Protein AF-A0A7C6X841-F1 (afdb_monomer_lite)

Secondary structure (DSSP, 8-state):
-HHHHHHHH-TTT--SGGGTS--HHHHHHHHHHHHHHHHHHHH-HHHHHHH--S-TTHHHHHHHHHHHHHHHHHHHHHHS-TTTHHHHHHHHHHHHHHHHHHHHHHHGGG----SS-HHHHHHHHHHHHHHHHHHHHGGG-SHHHHHHHHHHHHHHHHHHHHHHHHHHHHHHHHHHHHHHHHHHHHHHHHHHHHHHHHHHTT-S--------------------------------------

Sequence (242 aa):
MDFLEGFLVGPVWSDTEYRSRRHLGAHIVLAAFMAAVFVLLLFKPELQGRILLLRWPRPLVLLLVLLFISPLISIFYRRLPYYVRPLLLPLYAVKYILLFFVLVHYFLPLLTFETESILTLLYARMDDHIGMALETIAGSGGILATVAGVLAGGLWVIGEGLAFAAILILVPLLAIALCKSLQYGIDWAARLLLDRAVESMGLYPLEEAPAKKKKQGERPGTRFKAGIRKLTGRTGTKENGE

pLDDT: mean 82.2, std 15.33, range [46.97, 98.19]

Foldseek 3Di:
DLQLCCVLLHDLLRPDCNVVDDPLVVLLVLLVVLLVVLVVCLVCVVCCVVLLVDDPPVLVVVLVVLLLCSLVVSVVLVVDDPVCNVVCSVVSVSSLSSLSSNVSVVVVVVPDDDPDDVVVVLVVQLVVQLVVLLVVQCVVPDPVSSVRSNVRSVVVSVVVVVVVVVCSSVVSSVSSVVSNVSSVVSNVVVVVVVVVVCVVVVVDDPPPPPPPPPPPDPDPDDDDDDDDDDDDDDDDDDDDDD

Radius of gyration: 30.26 Å; chains: 1; bounding box: 83×60×73 Å

Structure (mmCIF, N/CA/C/O backbone):
data_AF-A0A7C6X841-F1
#
_entry.id   AF-A0A7C6X841-F1
#
loop_
_atom_site.group_PDB
_atom_site.id
_atom_site.type_symbol
_atom_site.label_atom_id
_atom_site.label_alt_id
_atom_site.label_comp_id
_atom_site.label_asym_id
_atom_site.label_entity_id
_atom_site.label_seq_id
_atom_site.pdbx_PDB_ins_code
_atom_site.Cartn_x
_atom_site.Cartn_y
_atom_site.Cartn_z
_atom_site.occupancy
_atom_site.B_iso_or_equiv
_atom_site.auth_seq_id
_atom_site.auth_comp_id
_atom_site.auth_asym_id
_atom_site.auth_atom_id
_atom_site.pdbx_PDB_model_num
ATOM 1 N N . MET A 1 1 ? 14.147 13.653 -6.220 1.00 64.69 1 MET A N 1
ATOM 2 C CA . MET A 1 1 ? 13.418 12.6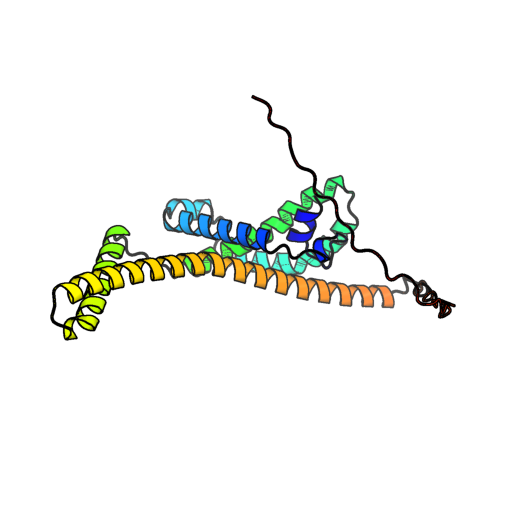96 -7.083 1.00 64.69 1 MET A CA 1
ATOM 3 C C . MET A 1 1 ? 13.715 11.256 -6.658 1.00 64.69 1 MET A C 1
ATOM 5 O O . MET A 1 1 ? 12.801 10.449 -6.538 1.00 64.69 1 MET A O 1
ATOM 9 N N . ASP A 1 2 ? 14.968 11.006 -6.300 1.00 79.31 2 ASP A N 1
ATOM 10 C CA . ASP A 1 2 ? 15.597 9.716 -5.993 1.00 79.31 2 ASP A CA 1
ATOM 11 C C . ASP A 1 2 ? 14.858 8.868 -4.949 1.00 79.31 2 ASP A C 1
ATOM 13 O O . ASP A 1 2 ? 14.835 7.639 -5.029 1.00 79.31 2 ASP A O 1
ATOM 17 N N . PHE A 1 3 ? 14.216 9.522 -3.976 1.00 83.25 3 PHE A N 1
ATOM 18 C CA . PHE A 1 3 ? 13.433 8.845 -2.947 1.00 83.25 3 PHE A CA 1
ATOM 19 C C . PHE A 1 3 ? 12.159 8.187 -3.500 1.00 83.25 3 PHE A C 1
ATOM 21 O O . PHE A 1 3 ? 11.907 7.011 -3.245 1.00 83.25 3 PHE A O 1
ATOM 28 N N . LEU A 1 4 ? 11.350 8.945 -4.251 1.00 84.56 4 LEU A N 1
ATOM 29 C CA . LEU A 1 4 ? 10.091 8.447 -4.818 1.00 84.56 4 LEU A CA 1
ATOM 30 C C . LEU A 1 4 ? 10.357 7.358 -5.856 1.00 84.56 4 LEU A C 1
ATOM 32 O O . LEU A 1 4 ? 9.636 6.365 -5.912 1.00 84.56 4 LEU A O 1
ATOM 36 N N . GLU A 1 5 ? 11.425 7.529 -6.627 1.00 86.75 5 GLU A N 1
ATOM 37 C CA . GLU A 1 5 ? 11.920 6.547 -7.583 1.00 86.75 5 GLU A CA 1
ATOM 38 C C . GLU A 1 5 ? 12.272 5.221 -6.899 1.00 86.75 5 GLU A C 1
ATOM 40 O O . GLU A 1 5 ? 11.690 4.190 -7.236 1.00 86.75 5 GLU A O 1
ATOM 45 N N . GLY A 1 6 ? 13.114 5.244 -5.861 1.00 85.75 6 GLY A N 1
ATOM 46 C CA . GLY A 1 6 ? 13.449 4.035 -5.106 1.00 85.75 6 GLY A CA 1
ATOM 47 C C . GLY A 1 6 ? 12.240 3.399 -4.406 1.00 85.75 6 GLY A C 1
ATOM 48 O O . GLY A 1 6 ? 12.129 2.171 -4.339 1.00 85.75 6 GLY A O 1
ATOM 49 N N . PHE A 1 7 ? 11.286 4.211 -3.936 1.00 88.56 7 PHE A N 1
ATOM 50 C CA . PHE A 1 7 ? 10.062 3.722 -3.298 1.00 88.56 7 PHE A CA 1
ATOM 51 C C . PHE A 1 7 ? 9.125 2.999 -4.276 1.00 88.56 7 PHE A C 1
ATOM 53 O O . PHE A 1 7 ? 8.579 1.947 -3.920 1.00 88.56 7 PHE A O 1
ATOM 60 N N . LEU A 1 8 ? 8.935 3.549 -5.480 1.00 89.50 8 LEU A N 1
ATOM 61 C CA . LEU A 1 8 ? 7.981 3.057 -6.476 1.00 89.50 8 LEU A CA 1
ATOM 62 C C . LEU A 1 8 ? 8.561 1.946 -7.365 1.00 89.50 8 LEU A C 1
ATOM 64 O O . LEU A 1 8 ? 7.899 0.920 -7.546 1.00 89.50 8 LEU A O 1
ATOM 68 N N . VAL A 1 9 ? 9.780 2.138 -7.877 1.00 87.44 9 VAL A N 1
ATOM 69 C CA . VAL A 1 9 ? 10.460 1.210 -8.801 1.00 87.44 9 VAL A CA 1
ATOM 70 C C . VAL A 1 9 ? 11.064 0.026 -8.043 1.00 87.44 9 VAL A C 1
ATOM 72 O O . VAL A 1 9 ? 11.002 -1.109 -8.504 1.00 87.44 9 VAL A O 1
ATOM 75 N N . GLY A 1 10 ? 11.587 0.272 -6.841 1.00 84.38 10 GLY A N 1
ATOM 76 C CA . GLY A 1 10 ? 12.191 -0.748 -5.992 1.00 84.38 10 GLY A CA 1
ATOM 77 C C . GLY A 1 10 ? 13.722 -0.821 -6.086 1.00 84.38 10 GLY A C 1
ATOM 78 O O . GLY A 1 10 ? 14.350 -0.233 -6.969 1.00 84.38 10 GLY A O 1
ATOM 79 N N . PRO A 1 11 ? 14.355 -1.550 -5.149 1.00 82.31 11 PRO A N 1
ATOM 80 C CA . PRO A 1 11 ? 15.802 -1.500 -4.931 1.00 82.31 11 PRO A CA 1
ATOM 81 C C . PRO A 1 11 ? 16.632 -2.291 -5.951 1.00 82.31 11 PRO A C 1
ATOM 83 O O . PRO A 1 11 ? 17.845 -2.125 -5.989 1.00 82.31 11 PRO A O 1
ATOM 86 N N . VAL A 1 12 ? 16.023 -3.190 -6.735 1.00 84.94 12 VAL A N 1
ATOM 87 C CA . VAL A 1 12 ? 16.759 -4.014 -7.717 1.00 84.94 12 VAL A CA 1
ATOM 88 C C . VAL A 1 12 ? 17.203 -3.175 -8.914 1.00 84.94 12 VAL A C 1
ATOM 90 O O . VAL A 1 12 ? 18.282 -3.403 -9.459 1.00 84.94 12 VAL A O 1
ATOM 93 N N . TRP A 1 13 ? 16.371 -2.209 -9.304 1.00 83.19 13 TRP A N 1
ATOM 94 C CA . TRP A 1 13 ? 16.544 -1.420 -10.522 1.00 83.19 13 TRP A CA 1
ATOM 95 C C . TRP A 1 13 ? 16.941 0.036 -10.262 1.00 83.19 13 TRP A C 1
ATOM 97 O O . TRP A 1 13 ? 17.454 0.685 -11.172 1.00 83.19 13 TRP A O 1
ATOM 107 N N . SER A 1 14 ? 16.722 0.545 -9.047 1.00 78.94 14 SER A N 1
ATOM 108 C CA . SER A 1 14 ? 17.131 1.892 -8.648 1.00 78.94 14 SER A CA 1
ATOM 109 C C . SER A 1 14 ? 18.597 1.901 -8.212 1.00 78.94 14 SER A C 1
ATOM 111 O O . SER A 1 14 ? 18.961 1.205 -7.267 1.00 78.94 14 SER A O 1
ATOM 113 N N . ASP A 1 15 ? 19.422 2.720 -8.864 1.00 65.25 15 ASP A N 1
ATOM 114 C CA . ASP A 1 15 ? 20.858 2.891 -8.565 1.00 65.25 15 ASP A CA 1
ATOM 115 C C . ASP A 1 15 ? 21.111 3.837 -7.368 1.00 65.25 15 ASP A C 1
ATOM 117 O O . ASP A 1 15 ? 22.227 4.268 -7.092 1.00 65.25 15 ASP A O 1
ATOM 121 N N . THR A 1 16 ? 20.042 4.221 -6.665 1.00 60.75 16 THR A N 1
ATOM 122 C CA . THR A 1 16 ? 20.066 5.258 -5.630 1.00 60.75 16 THR A CA 1
ATOM 123 C C . THR A 1 16 ? 20.369 4.696 -4.240 1.00 60.75 16 THR A C 1
ATOM 125 O O . THR A 1 16 ? 20.122 3.526 -3.929 1.00 60.75 16 THR A O 1
ATOM 128 N N . GLU A 1 17 ? 20.815 5.580 -3.339 1.00 60.16 17 GLU A N 1
ATOM 129 C CA . GLU A 1 17 ? 21.032 5.332 -1.901 1.00 60.16 17 GLU A CA 1
ATOM 130 C C . GLU A 1 17 ? 19.812 4.772 -1.144 1.00 60.16 17 GLU A C 1
ATOM 132 O O . GLU A 1 17 ? 19.920 4.462 0.045 1.00 60.16 17 GLU A O 1
ATOM 137 N N . TYR A 1 18 ? 18.665 4.586 -1.806 1.00 60.41 18 TYR A N 1
ATOM 138 C CA . TYR A 1 18 ? 17.462 3.962 -1.256 1.00 60.41 18 TYR A CA 1
ATOM 139 C C . TYR A 1 18 ? 17.743 2.595 -0.604 1.00 60.41 18 TYR A C 1
ATOM 141 O O . TYR A 1 18 ? 17.055 2.188 0.330 1.00 60.41 18 TYR A O 1
ATOM 149 N N . ARG A 1 19 ? 18.799 1.890 -1.035 1.00 59.88 19 ARG A N 1
ATOM 150 C CA . ARG A 1 19 ? 19.249 0.638 -0.405 1.00 59.88 19 ARG A CA 1
ATOM 151 C C . ARG A 1 19 ? 19.780 0.821 1.027 1.00 59.88 19 ARG A C 1
ATOM 153 O O . ARG A 1 19 ? 19.725 -0.122 1.811 1.00 59.88 19 ARG A O 1
ATOM 160 N N . SER A 1 20 ? 20.299 2.000 1.368 1.00 65.19 20 SER A N 1
ATOM 161 C CA . SER A 1 20 ? 20.995 2.255 2.637 1.00 65.19 20 SER A CA 1
ATOM 162 C C . SER A 1 20 ? 20.066 2.627 3.798 1.00 65.19 20 SER A C 1
ATOM 164 O O . SER A 1 20 ? 20.424 2.409 4.956 1.00 65.19 20 SER A O 1
ATOM 166 N N . ARG A 1 21 ? 18.859 3.147 3.526 1.00 70.44 21 ARG A N 1
ATOM 167 C CA . ARG A 1 21 ? 17.926 3.609 4.566 1.00 70.44 21 ARG A CA 1
ATOM 168 C C . ARG A 1 21 ? 16.605 2.843 4.518 1.00 70.44 21 ARG A C 1
ATOM 170 O O . ARG A 1 21 ? 15.959 2.710 3.487 1.00 70.44 21 ARG A O 1
ATOM 177 N N . ARG A 1 22 ? 16.166 2.340 5.676 1.00 70.25 22 ARG A N 1
ATOM 178 C CA . ARG A 1 22 ? 14.837 1.729 5.820 1.00 70.25 22 ARG A CA 1
ATOM 179 C C . ARG A 1 22 ? 13.774 2.825 5.797 1.00 70.25 22 ARG A C 1
ATOM 181 O O . ARG A 1 22 ? 13.635 3.584 6.748 1.00 70.25 22 ARG A O 1
ATOM 188 N N . HIS A 1 23 ? 12.990 2.881 4.728 1.00 80.44 23 HIS A N 1
ATOM 189 C CA . HIS A 1 23 ? 11.966 3.910 4.530 1.00 80.44 23 HIS A CA 1
ATOM 190 C C . HIS A 1 23 ? 10.577 3.458 4.986 1.00 80.44 23 HIS A C 1
ATOM 192 O O . HIS A 1 23 ? 9.588 3.559 4.259 1.00 80.44 23 HIS A O 1
ATOM 198 N N . LEU A 1 24 ? 10.502 2.928 6.205 1.00 87.00 24 LEU A N 1
ATOM 199 C CA . LEU A 1 24 ? 9.267 2.388 6.773 1.00 87.00 24 LEU A CA 1
ATOM 200 C C . LEU A 1 24 ? 8.173 3.468 6.901 1.00 87.00 24 LEU A C 1
ATOM 202 O O . LEU A 1 24 ? 7.015 3.194 6.602 1.00 87.00 24 LEU A O 1
ATOM 206 N N . GLY A 1 25 ? 8.552 4.716 7.200 1.00 90.69 25 GLY A N 1
ATOM 207 C CA . GLY A 1 25 ? 7.616 5.841 7.327 1.00 90.69 25 GLY A CA 1
ATOM 208 C C . GLY A 1 25 ? 6.749 6.089 6.087 1.00 90.69 25 GLY A C 1
ATOM 209 O O . GLY A 1 25 ? 5.546 6.267 6.222 1.00 90.69 25 GLY A O 1
ATOM 210 N N . ALA A 1 26 ? 7.303 6.014 4.873 1.00 90.81 26 ALA A N 1
ATOM 211 C CA . ALA A 1 26 ? 6.508 6.220 3.656 1.00 90.81 26 ALA A CA 1
ATOM 212 C C . ALA A 1 26 ? 5.488 5.100 3.405 1.00 90.81 26 ALA A C 1
ATOM 214 O O . ALA A 1 26 ? 4.405 5.358 2.886 1.00 90.81 26 ALA A O 1
ATOM 215 N N . HIS A 1 27 ? 5.806 3.869 3.814 1.00 92.50 27 HIS A N 1
ATOM 216 C CA . HIS A 1 27 ? 4.863 2.753 3.731 1.00 92.50 27 HIS A CA 1
ATOM 217 C C . HIS A 1 27 ? 3.729 2.930 4.742 1.00 92.50 27 HIS A C 1
ATOM 219 O O . HIS A 1 27 ? 2.578 2.711 4.382 1.00 92.50 27 HIS A O 1
ATOM 225 N N . ILE A 1 28 ? 4.040 3.389 5.963 1.00 94.19 28 ILE A N 1
ATOM 226 C CA . ILE A 1 28 ? 3.023 3.741 6.963 1.00 94.19 28 ILE A CA 1
ATOM 227 C C . ILE A 1 28 ? 2.117 4.853 6.434 1.00 94.19 28 ILE A C 1
ATOM 229 O O . ILE A 1 28 ? 0.905 4.706 6.498 1.00 94.19 28 ILE A O 1
ATOM 233 N N . VAL A 1 29 ? 2.676 5.937 5.885 1.00 94.69 29 VAL A N 1
ATOM 234 C CA . VAL A 1 29 ? 1.876 7.057 5.357 1.00 94.69 29 VAL A CA 1
ATOM 235 C C . VAL A 1 29 ? 0.966 6.596 4.219 1.00 94.69 29 VAL A C 1
ATOM 237 O O . VAL A 1 29 ? -0.215 6.932 4.213 1.00 94.69 29 VAL A O 1
ATOM 240 N N . LEU A 1 30 ? 1.473 5.782 3.286 1.00 95.00 30 LEU A N 1
ATOM 241 C CA . LEU A 1 30 ? 0.657 5.232 2.202 1.00 95.00 30 LEU A CA 1
ATOM 242 C C . LEU A 1 30 ? -0.438 4.288 2.727 1.00 95.00 30 LEU A C 1
ATOM 244 O O . LEU A 1 30 ? -1.576 4.368 2.271 1.00 95.00 30 LEU A O 1
ATOM 248 N N . ALA A 1 31 ? -0.118 3.423 3.691 1.00 96.12 31 ALA A N 1
ATOM 249 C CA . ALA A 1 31 ? -1.083 2.520 4.315 1.00 96.12 31 ALA A CA 1
ATOM 250 C C . ALA A 1 31 ? -2.168 3.287 5.086 1.00 96.12 31 ALA A C 1
ATOM 252 O O . ALA A 1 31 ? -3.349 2.989 4.936 1.00 96.12 31 ALA A O 1
ATOM 253 N N . ALA A 1 32 ? -1.783 4.314 5.848 1.00 95.62 32 ALA A N 1
ATOM 254 C CA . ALA A 1 32 ? -2.701 5.199 6.555 1.00 95.62 32 ALA A CA 1
ATOM 255 C C . ALA A 1 32 ? -3.599 5.976 5.581 1.00 95.62 32 ALA A C 1
ATOM 257 O O . ALA A 1 32 ? -4.795 6.109 5.820 1.00 95.62 32 ALA A O 1
ATOM 258 N N . PHE A 1 33 ? -3.053 6.430 4.448 1.00 96.75 33 PHE A N 1
ATOM 259 C CA . PHE A 1 33 ? -3.844 7.055 3.391 1.00 96.75 33 PHE A CA 1
ATOM 260 C C . PHE A 1 33 ? -4.860 6.076 2.786 1.00 96.75 33 PHE A C 1
ATOM 262 O O . PHE A 1 33 ? -6.037 6.409 2.679 1.00 96.75 33 PHE A O 1
ATOM 269 N N . MET A 1 34 ? -4.447 4.847 2.454 1.00 97.44 34 MET A N 1
ATOM 270 C CA . MET A 1 34 ? -5.363 3.800 1.981 1.00 97.44 34 MET A CA 1
ATOM 271 C C . MET A 1 34 ? -6.460 3.495 3.010 1.00 97.44 34 MET A C 1
ATOM 273 O O . MET A 1 34 ? -7.627 3.409 2.640 1.00 97.44 34 MET A O 1
ATOM 277 N N . ALA A 1 35 ? -6.106 3.387 4.292 1.00 96.56 35 ALA A N 1
ATOM 278 C CA . ALA A 1 35 ? -7.050 3.199 5.390 1.00 96.56 35 ALA A CA 1
ATOM 279 C C . ALA A 1 35 ? -8.062 4.353 5.486 1.00 96.56 35 ALA A C 1
ATOM 281 O O . ALA A 1 35 ? -9.263 4.112 5.574 1.00 96.56 35 ALA A O 1
ATOM 282 N N . ALA A 1 36 ? -7.602 5.604 5.402 1.00 96.00 36 ALA A N 1
ATOM 283 C CA . ALA A 1 36 ? -8.472 6.776 5.437 1.00 96.00 36 ALA A CA 1
ATOM 284 C C . ALA A 1 36 ? -9.454 6.804 4.253 1.00 96.00 36 ALA A C 1
ATOM 286 O O . ALA A 1 36 ? -10.644 7.053 4.443 1.00 96.00 36 ALA A O 1
ATOM 287 N N . VAL A 1 37 ? -8.985 6.496 3.038 1.00 96.25 37 VAL A N 1
ATOM 288 C CA . VAL A 1 37 ? -9.856 6.408 1.853 1.00 96.25 37 VAL A CA 1
ATOM 289 C C . VAL A 1 37 ? -10.827 5.231 1.974 1.00 96.25 37 VAL A C 1
ATOM 291 O O . VAL A 1 37 ? -11.991 5.370 1.613 1.00 96.25 37 VAL A O 1
ATOM 294 N N . PHE A 1 38 ? -10.392 4.089 2.513 1.00 95.62 38 PHE A N 1
ATOM 295 C CA . PHE A 1 38 ? -11.269 2.948 2.780 1.00 95.62 38 PHE A CA 1
ATOM 296 C C . PHE A 1 38 ? -12.401 3.325 3.741 1.00 95.62 38 PHE A C 1
ATOM 298 O O . PHE A 1 38 ? -13.566 3.075 3.445 1.00 95.62 38 PHE A O 1
ATOM 305 N N . VAL A 1 39 ? -12.074 3.992 4.850 1.00 93.50 39 VAL A N 1
ATOM 306 C CA . VAL A 1 39 ? -13.061 4.495 5.813 1.00 93.50 39 VAL A CA 1
ATOM 307 C C . VAL A 1 39 ? -14.012 5.488 5.150 1.00 93.50 39 VAL A C 1
ATOM 309 O O . VAL A 1 39 ? -15.223 5.373 5.307 1.00 93.50 39 VAL A O 1
ATOM 312 N N . LEU A 1 40 ? -13.502 6.421 4.344 1.00 93.94 40 LEU A N 1
ATOM 313 C CA . LEU A 1 40 ? -14.350 7.346 3.593 1.00 93.94 40 LEU A CA 1
ATOM 314 C C . LEU A 1 40 ? -15.349 6.603 2.690 1.00 93.94 40 LEU A C 1
ATOM 316 O O . LEU A 1 40 ? -16.529 6.945 2.677 1.00 93.94 40 LEU A O 1
ATOM 320 N N . LEU A 1 41 ? -14.894 5.579 1.962 1.00 93.38 41 LEU A N 1
ATOM 321 C CA . LEU A 1 41 ? -15.747 4.747 1.107 1.00 93.38 41 LEU A CA 1
ATOM 322 C C . LEU A 1 41 ? -16.776 3.940 1.901 1.00 93.38 41 LEU A C 1
ATOM 324 O O . LEU A 1 41 ? -17.864 3.678 1.388 1.00 93.38 41 LEU A O 1
ATOM 328 N N . LEU A 1 42 ? -16.441 3.565 3.133 1.00 90.50 42 LEU A N 1
ATOM 329 C CA . LEU A 1 42 ? -17.338 2.861 4.038 1.00 90.50 42 LEU A CA 1
ATOM 330 C C . LEU A 1 42 ? -18.506 3.752 4.476 1.00 90.50 42 LEU A C 1
ATOM 332 O O . LEU A 1 42 ? -19.660 3.350 4.388 1.00 90.50 42 LEU A O 1
ATOM 336 N N . PHE A 1 43 ? -18.209 4.991 4.874 1.00 89.62 43 PHE A N 1
ATOM 337 C CA . PHE A 1 43 ? -19.215 5.966 5.307 1.00 89.62 43 PHE A CA 1
ATOM 338 C C . PHE A 1 43 ? -19.998 6.609 4.154 1.00 89.62 43 PHE A C 1
ATOM 340 O O . PHE A 1 43 ? -21.080 7.157 4.367 1.00 89.62 43 PHE A O 1
ATOM 347 N N . LYS A 1 44 ? -19.447 6.601 2.936 1.00 91.69 44 LYS A N 1
ATOM 348 C CA . LYS A 1 44 ? -20.042 7.222 1.746 1.00 91.69 44 LYS A CA 1
ATOM 349 C C . LYS A 1 44 ? -20.135 6.209 0.602 1.00 91.69 44 LYS A C 1
ATOM 351 O O . LYS A 1 44 ? -19.372 6.312 -0.364 1.00 91.69 44 LYS A O 1
ATOM 356 N N . PRO A 1 45 ? -21.092 5.262 0.657 1.00 89.62 45 PRO A N 1
ATOM 357 C CA . PRO A 1 45 ? -21.238 4.232 -0.371 1.00 89.62 45 PRO A CA 1
ATOM 358 C C . PRO A 1 45 ? -21.499 4.809 -1.769 1.00 89.62 45 PRO A C 1
ATOM 360 O O . PRO A 1 45 ? -21.062 4.250 -2.770 1.00 89.62 45 PRO A O 1
ATOM 363 N N . GLU A 1 46 ? -22.103 5.995 -1.848 1.00 91.75 46 GLU A N 1
ATOM 364 C CA . GLU A 1 46 ? -22.302 6.765 -3.083 1.00 91.75 46 GLU A CA 1
ATOM 365 C C . GLU A 1 46 ? -20.994 7.028 -3.855 1.00 91.75 46 GLU A C 1
ATOM 367 O O . GLU A 1 46 ? -20.981 7.098 -5.088 1.00 91.75 46 GLU A O 1
ATOM 372 N N . LEU A 1 47 ? -19.876 7.177 -3.133 1.00 94.12 47 LEU A N 1
ATOM 373 C CA . LEU A 1 47 ? -18.561 7.417 -3.722 1.00 94.12 47 LEU A CA 1
ATOM 374 C C . LEU A 1 47 ? -17.934 6.138 -4.275 1.00 94.12 47 LEU A C 1
ATOM 376 O O . LEU A 1 47 ? -17.076 6.229 -5.152 1.00 94.12 47 LEU A O 1
ATOM 380 N N . GLN A 1 48 ? -18.369 4.957 -3.825 1.00 92.06 48 GLN A N 1
ATOM 381 C CA . GLN A 1 48 ? -17.810 3.681 -4.274 1.00 92.06 48 GLN A CA 1
ATOM 382 C C . GLN A 1 48 ? -17.972 3.521 -5.784 1.00 92.06 48 GLN A C 1
ATOM 384 O O . GLN A 1 48 ? -16.990 3.250 -6.464 1.00 92.06 48 GLN A O 1
ATOM 389 N N . GLY A 1 49 ? -19.160 3.799 -6.334 1.00 88.75 49 GLY A N 1
ATOM 390 C CA . GLY A 1 49 ? -19.402 3.716 -7.780 1.00 88.75 49 GLY A CA 1
ATOM 391 C C . GLY A 1 49 ? -18.617 4.736 -8.616 1.00 88.75 49 GLY A C 1
ATOM 392 O O . GLY A 1 49 ? -18.409 4.520 -9.806 1.00 88.75 49 GLY A O 1
ATOM 393 N N . ARG A 1 50 ? -18.158 5.837 -8.003 1.00 93.25 50 ARG A N 1
ATOM 394 C CA . ARG A 1 50 ? -17.365 6.883 -8.675 1.00 93.25 50 ARG A CA 1
ATOM 395 C C . ARG A 1 50 ? -15.863 6.616 -8.599 1.00 93.25 50 ARG A C 1
ATOM 397 O O . ARG A 1 50 ? -15.145 6.896 -9.552 1.00 93.25 50 ARG A O 1
ATOM 404 N N . ILE A 1 51 ? -15.393 6.099 -7.464 1.00 92.62 51 ILE A N 1
ATOM 405 C CA . ILE A 1 51 ? -13.971 5.862 -7.191 1.00 92.62 51 ILE A CA 1
ATOM 406 C C . ILE A 1 51 ? -13.542 4.477 -7.691 1.00 92.62 51 ILE A C 1
ATOM 408 O O . ILE A 1 51 ? -12.479 4.345 -8.298 1.00 92.62 51 ILE A O 1
ATOM 412 N N . LEU A 1 52 ? -14.363 3.443 -7.486 1.00 93.31 52 LEU A N 1
ATOM 413 C CA . LEU A 1 52 ? -14.092 2.073 -7.929 1.00 93.31 52 LEU A CA 1
ATOM 414 C C . LEU A 1 52 ? -14.495 1.898 -9.396 1.00 93.31 52 LEU A C 1
ATOM 416 O O . LEU A 1 52 ? -15.461 1.222 -9.739 1.00 93.31 52 LEU A O 1
ATOM 420 N N . LEU A 1 53 ? -13.704 2.504 -10.279 1.00 93.06 53 LEU A N 1
ATOM 421 C CA . LEU A 1 53 ? -13.911 2.472 -11.731 1.00 93.06 53 LEU A CA 1
ATOM 422 C C . LEU A 1 53 ? -13.849 1.047 -12.317 1.00 93.06 53 LEU A C 1
ATOM 424 O O . LEU A 1 53 ? -14.418 0.763 -13.371 1.00 93.06 53 LEU A O 1
ATOM 428 N N . LEU A 1 54 ? -13.125 0.142 -11.654 1.00 95.44 54 LEU A N 1
ATOM 429 C CA . LEU A 1 54 ? -12.867 -1.216 -12.123 1.00 95.44 54 LEU A CA 1
ATOM 430 C C . LEU A 1 54 ? -13.673 -2.229 -11.310 1.00 95.44 54 LEU A C 1
ATOM 432 O O . LEU A 1 54 ? -13.448 -2.375 -10.115 1.00 95.44 54 LEU A O 1
ATOM 436 N N . ARG A 1 55 ? -14.544 -2.990 -11.981 1.00 94.94 55 ARG A N 1
ATOM 437 C CA . ARG A 1 55 ? -15.295 -4.093 -11.359 1.00 94.94 55 ARG A CA 1
ATOM 438 C C . ARG A 1 55 ? -14.384 -5.286 -11.062 1.00 94.94 55 ARG A C 1
ATOM 440 O O . ARG A 1 55 ? -13.525 -5.632 -11.878 1.00 94.94 55 ARG A O 1
ATOM 447 N N . TRP A 1 56 ? -14.623 -5.962 -9.941 1.00 95.12 56 TRP A N 1
ATOM 448 C CA . TRP A 1 56 ? -14.023 -7.267 -9.648 1.00 95.12 56 TRP A CA 1
ATOM 449 C C . TRP A 1 56 ? -14.280 -8.280 -10.784 1.00 95.12 56 TRP A C 1
ATOM 451 O O . TRP A 1 56 ? -15.390 -8.286 -11.325 1.00 95.12 56 TRP A O 1
ATOM 461 N N . PRO A 1 57 ? -13.304 -9.127 -11.185 1.00 96.94 57 PRO A N 1
ATOM 462 C CA . PRO A 1 57 ? -11.930 -9.289 -10.676 1.00 96.94 57 PRO A CA 1
ATOM 463 C C . PRO A 1 57 ? -10.858 -8.492 -11.449 1.00 96.94 57 PRO A C 1
ATOM 465 O O . PRO A 1 57 ? -9.661 -8.732 -11.292 1.00 96.94 57 PRO A O 1
ATOM 468 N N . ARG A 1 58 ? -11.254 -7.528 -12.293 1.00 97.50 58 ARG A N 1
ATOM 469 C CA . ARG A 1 58 ? -10.334 -6.782 -13.174 1.00 97.50 58 ARG A CA 1
ATOM 470 C C . ARG A 1 58 ? -9.152 -6.107 -12.463 1.00 97.50 58 ARG A C 1
ATOM 472 O O . ARG A 1 58 ? -8.051 -6.225 -12.999 1.00 97.50 58 ARG A O 1
ATOM 479 N N . PRO A 1 59 ? -9.302 -5.424 -11.304 1.00 97.75 59 PRO A N 1
ATOM 480 C CA . PRO A 1 59 ? -8.156 -4.759 -10.683 1.00 97.75 59 PRO A CA 1
ATOM 481 C C . PRO A 1 59 ? -7.065 -5.750 -10.256 1.00 97.75 59 PRO A C 1
ATOM 483 O O . PRO A 1 59 ? -5.887 -5.428 -10.375 1.00 97.75 59 PRO A O 1
ATOM 486 N N . LEU A 1 60 ? -7.436 -6.971 -9.847 1.00 97.69 60 LEU A N 1
ATOM 487 C CA . LEU A 1 60 ? -6.479 -8.024 -9.503 1.00 97.69 60 LEU A CA 1
ATOM 488 C C . LEU A 1 60 ? -5.705 -8.501 -10.735 1.00 97.69 60 LEU A C 1
ATOM 490 O O . LEU A 1 60 ? -4.480 -8.576 -10.702 1.00 97.69 60 LEU A O 1
ATOM 494 N N . VAL A 1 61 ? -6.407 -8.788 -11.835 1.00 98.12 61 VAL A N 1
ATOM 495 C CA . VAL A 1 61 ? -5.766 -9.233 -13.084 1.00 98.12 61 VAL A CA 1
ATOM 496 C C . VAL A 1 61 ? -4.802 -8.166 -13.603 1.00 98.12 61 VAL A C 1
ATOM 498 O O . VAL A 1 61 ? -3.658 -8.478 -13.924 1.00 98.12 61 VAL A O 1
ATOM 501 N N . LEU A 1 62 ? -5.226 -6.898 -13.622 1.00 98.00 62 LEU A N 1
ATOM 502 C CA . LEU A 1 62 ? -4.375 -5.781 -14.040 1.00 98.00 62 LEU A CA 1
ATOM 503 C C . LEU A 1 62 ? -3.167 -5.596 -13.118 1.00 98.00 62 LEU A C 1
ATOM 505 O O . LEU A 1 62 ? -2.073 -5.338 -13.610 1.00 98.00 62 LEU A O 1
ATOM 509 N N . LEU A 1 63 ? -3.341 -5.762 -11.803 1.00 97.69 63 LEU A N 1
ATOM 510 C CA . LEU A 1 63 ? -2.240 -5.711 -10.843 1.00 97.69 63 LEU A CA 1
ATOM 511 C C . LEU A 1 63 ? -1.196 -6.790 -11.146 1.00 97.69 63 LEU A C 1
ATOM 513 O O . LEU A 1 63 ? -0.009 -6.483 -11.205 1.00 97.69 63 LEU A O 1
ATOM 517 N N . LEU A 1 64 ? -1.632 -8.033 -11.369 1.00 97.75 64 LEU A N 1
ATOM 518 C CA . LEU A 1 64 ? -0.740 -9.147 -11.692 1.00 97.75 64 LEU A CA 1
ATOM 519 C C . LEU A 1 64 ? -0.007 -8.911 -13.015 1.00 97.75 64 LEU A C 1
ATOM 521 O O . LE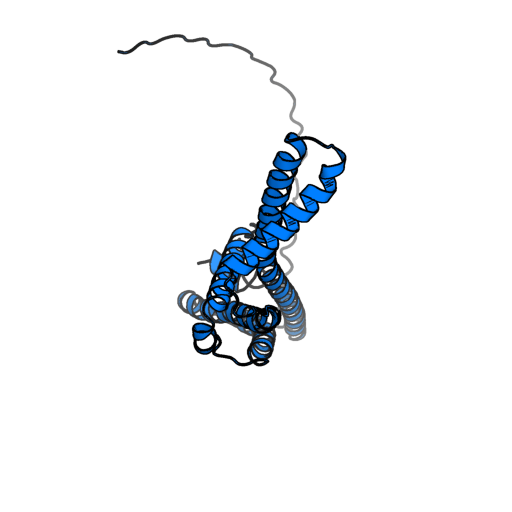U A 1 64 ? 1.216 -9.011 -13.058 1.00 97.75 64 LEU A O 1
ATOM 525 N N . VAL A 1 65 ? -0.725 -8.528 -14.073 1.00 97.50 65 VAL A N 1
ATOM 526 C CA . VAL A 1 65 ? -0.118 -8.189 -15.370 1.00 97.50 65 VAL A CA 1
ATOM 527 C C . VAL A 1 65 ? 0.922 -7.080 -15.206 1.00 97.50 65 VAL A C 1
ATOM 529 O O . VAL A 1 65 ? 2.041 -7.204 -15.703 1.00 97.50 65 VAL A O 1
ATOM 532 N N . LEU A 1 66 ? 0.596 -6.026 -14.454 1.00 96.25 66 LEU A N 1
ATOM 533 C CA . LEU A 1 66 ? 1.517 -4.922 -14.212 1.00 96.25 66 LEU A CA 1
ATOM 534 C C . LEU A 1 66 ? 2.748 -5.366 -13.408 1.00 96.25 66 LEU A C 1
ATOM 536 O O . LEU A 1 66 ? 3.849 -4.931 -13.733 1.00 96.25 66 LEU A O 1
ATOM 540 N N . LEU A 1 67 ? 2.604 -6.254 -12.416 1.00 95.62 67 LEU A N 1
ATOM 541 C CA . LEU A 1 67 ? 3.729 -6.843 -11.672 1.00 95.62 67 LEU A CA 1
ATOM 542 C C . LEU A 1 67 ? 4.689 -7.610 -12.598 1.00 95.62 67 LEU A C 1
ATOM 544 O O . LEU A 1 67 ? 5.902 -7.437 -12.488 1.00 95.62 67 LEU A O 1
ATOM 548 N N . PHE A 1 68 ? 4.162 -8.405 -13.535 1.00 96.06 68 PHE A N 1
ATOM 549 C CA . PHE A 1 68 ? 4.976 -9.175 -14.486 1.00 96.06 68 PHE A CA 1
ATOM 550 C C . PHE A 1 68 ? 5.640 -8.311 -15.563 1.00 96.06 68 PHE A C 1
ATOM 552 O O . PHE A 1 68 ? 6.764 -8.598 -15.967 1.00 96.06 68 PHE A O 1
ATOM 559 N N . ILE A 1 69 ? 4.980 -7.244 -16.017 1.00 95.38 69 ILE A N 1
ATOM 560 C CA . ILE A 1 69 ? 5.539 -6.323 -17.020 1.00 95.38 69 ILE A CA 1
ATOM 561 C C . ILE A 1 69 ? 6.519 -5.321 -16.382 1.00 95.38 69 ILE A C 1
ATOM 563 O O . ILE A 1 69 ? 7.437 -4.842 -17.049 1.00 95.38 69 ILE A O 1
ATOM 567 N N . SER A 1 70 ? 6.382 -5.029 -15.085 1.00 94.12 70 SER A N 1
ATOM 568 C CA . SER A 1 70 ? 7.244 -4.095 -14.345 1.00 94.12 70 SER A CA 1
ATOM 569 C C . SER A 1 70 ? 8.755 -4.301 -14.545 1.00 94.12 70 SER A C 1
ATOM 571 O O . SER A 1 70 ? 9.411 -3.307 -14.847 1.00 94.12 70 SER A O 1
ATOM 573 N N . PRO A 1 71 ? 9.350 -5.513 -14.458 1.00 92.44 71 PRO A N 1
ATOM 574 C CA . PRO A 1 71 ? 10.785 -5.685 -14.716 1.00 92.44 71 PRO A CA 1
ATOM 575 C C . PRO A 1 71 ? 11.199 -5.232 -16.124 1.00 92.44 71 PRO A C 1
ATOM 577 O O . PRO A 1 71 ? 12.256 -4.622 -16.288 1.00 92.44 71 PRO A O 1
ATOM 580 N N . LEU A 1 72 ? 10.357 -5.463 -17.138 1.00 91.56 72 LEU A N 1
ATOM 581 C CA . LEU A 1 72 ? 10.624 -5.011 -18.503 1.00 91.56 72 LEU A CA 1
ATOM 582 C C . LEU A 1 72 ? 10.624 -3.479 -18.578 1.00 91.56 72 LEU A C 1
ATOM 584 O O . LEU A 1 72 ? 11.556 -2.886 -19.123 1.00 91.56 72 LEU A O 1
ATOM 588 N N . ILE A 1 73 ? 9.624 -2.833 -17.969 1.00 92.00 73 ILE A N 1
ATOM 589 C CA . ILE A 1 73 ? 9.547 -1.367 -17.882 1.00 92.00 73 ILE A CA 1
ATOM 590 C C . ILE A 1 73 ? 10.773 -0.813 -17.147 1.00 92.00 73 ILE A C 1
ATOM 592 O O . ILE A 1 73 ? 11.363 0.159 -17.612 1.00 92.00 73 ILE A O 1
ATOM 596 N N . SER A 1 74 ? 11.205 -1.441 -16.051 1.00 90.62 74 SER A N 1
ATOM 597 C CA . SER A 1 74 ? 12.388 -1.040 -15.278 1.00 90.62 74 SER A CA 1
ATOM 598 C C . SER A 1 74 ? 13.685 -1.084 -16.093 1.00 90.62 74 SER A C 1
ATOM 600 O O . SER A 1 74 ? 14.550 -0.217 -15.940 1.00 90.62 74 SER A O 1
ATOM 602 N N . ILE A 1 75 ? 13.832 -2.054 -17.001 1.00 88.31 75 ILE A N 1
ATOM 603 C CA . ILE A 1 75 ? 14.990 -2.129 -17.904 1.00 88.31 75 ILE A CA 1
ATOM 604 C C . ILE A 1 75 ? 15.012 -0.927 -18.852 1.00 88.31 75 ILE A C 1
ATOM 606 O O . ILE A 1 75 ? 16.056 -0.284 -18.994 1.00 88.31 75 ILE A O 1
ATOM 610 N N . PHE A 1 76 ? 13.870 -0.596 -19.462 1.00 88.88 76 PHE A N 1
ATOM 611 C CA . PHE A 1 76 ? 13.745 0.582 -20.325 1.00 88.88 76 PHE A CA 1
ATOM 612 C C . PHE A 1 76 ? 13.921 1.885 -19.547 1.00 88.88 76 PHE A C 1
ATOM 614 O O . PHE A 1 76 ? 14.599 2.797 -20.015 1.00 88.88 76 PHE A O 1
ATOM 621 N N . TYR A 1 77 ? 13.379 1.947 -18.333 1.00 89.19 77 TYR A N 1
ATOM 622 C CA . TYR A 1 77 ? 13.431 3.108 -17.455 1.00 89.19 77 TYR A CA 1
ATOM 623 C C . TYR A 1 77 ? 14.867 3.600 -17.212 1.00 89.19 77 TYR A C 1
ATOM 625 O O . TYR A 1 77 ? 15.130 4.799 -17.295 1.00 89.19 77 TYR A O 1
ATOM 633 N N . ARG A 1 78 ? 15.833 2.688 -17.022 1.00 84.94 78 ARG A N 1
ATOM 634 C CA . ARG A 1 78 ? 17.253 3.055 -16.842 1.00 84.94 78 ARG A CA 1
ATOM 635 C C . ARG A 1 78 ? 17.890 3.684 -18.083 1.00 84.94 78 ARG A C 1
ATOM 637 O O . ARG A 1 78 ? 18.820 4.475 -17.948 1.00 84.94 78 ARG A O 1
ATOM 644 N N . ARG A 1 79 ? 17.395 3.347 -19.277 1.00 87.38 79 ARG A N 1
ATOM 645 C CA . ARG A 1 79 ? 17.905 3.864 -20.557 1.00 87.38 79 ARG A CA 1
ATOM 646 C C . ARG A 1 79 ? 17.290 5.209 -20.945 1.00 87.38 79 ARG A C 1
ATOM 648 O O . ARG A 1 79 ? 17.777 5.845 -21.873 1.00 87.38 79 ARG A O 1
ATOM 655 N N . LEU A 1 80 ? 16.232 5.642 -20.259 1.00 87.69 80 LEU A N 1
ATOM 656 C CA . LEU A 1 80 ? 15.551 6.893 -20.573 1.00 87.69 80 LEU A CA 1
ATOM 657 C C . LEU A 1 80 ? 16.300 8.117 -20.023 1.00 87.69 80 LEU A C 1
ATOM 659 O O . LEU A 1 80 ? 16.874 8.053 -18.924 1.00 87.69 80 LEU A O 1
ATOM 663 N N . PRO A 1 81 ? 16.256 9.252 -20.751 1.00 91.75 81 PRO A N 1
ATOM 664 C CA . PRO A 1 81 ? 16.831 10.508 -20.292 1.00 91.75 81 PRO A CA 1
ATOM 665 C C . PRO A 1 81 ? 16.118 10.996 -19.027 1.00 91.75 81 PRO A C 1
ATOM 667 O O . PRO A 1 81 ? 14.926 10.747 -18.828 1.00 91.75 81 PRO A O 1
ATOM 670 N N . TYR A 1 82 ? 16.848 11.730 -18.184 1.00 88.12 82 TYR A N 1
ATOM 671 C CA . TYR A 1 82 ? 16.395 12.156 -16.855 1.00 88.12 82 TYR A CA 1
ATOM 672 C C . TYR A 1 82 ? 15.014 12.836 -16.860 1.00 88.12 82 TYR A C 1
ATOM 674 O O . TYR A 1 82 ? 14.191 12.544 -16.000 1.00 88.12 82 TYR A O 1
ATOM 682 N N . TYR A 1 83 ? 14.707 13.659 -17.868 1.00 91.69 83 TYR A N 1
ATOM 683 C CA . TYR A 1 83 ? 13.436 14.393 -17.963 1.00 91.69 83 TYR A CA 1
ATOM 684 C C . TYR A 1 83 ? 12.207 13.518 -18.255 1.00 91.69 83 TYR A C 1
ATOM 686 O O . TYR A 1 83 ? 11.090 13.913 -17.935 1.00 91.69 83 TYR A O 1
ATOM 694 N N . VAL A 1 84 ? 12.389 12.331 -18.847 1.00 91.06 84 VAL A N 1
ATOM 695 C CA . VAL A 1 84 ? 11.282 11.416 -19.192 1.00 91.06 84 VAL A CA 1
ATOM 696 C C . VAL A 1 84 ? 10.966 10.466 -18.034 1.00 91.06 84 VAL A C 1
ATOM 698 O O . VAL A 1 84 ? 9.838 10.000 -17.897 1.00 91.06 84 VAL A O 1
ATOM 701 N N . ARG A 1 85 ? 11.932 10.215 -17.144 1.00 90.25 85 ARG A N 1
ATOM 702 C CA . ARG A 1 85 ? 11.773 9.316 -15.991 1.00 90.25 85 ARG A CA 1
ATOM 703 C C . ARG A 1 85 ? 10.590 9.666 -15.070 1.00 90.25 85 ARG A C 1
ATOM 705 O O . ARG A 1 85 ? 9.843 8.745 -14.735 1.00 90.25 85 ARG A O 1
ATOM 712 N N . PRO A 1 86 ? 10.330 10.940 -14.699 1.00 90.81 86 PRO A N 1
ATOM 713 C CA . PRO A 1 86 ? 9.181 11.287 -13.864 1.00 90.81 86 PRO A CA 1
ATOM 714 C C . PRO A 1 86 ? 7.837 10.863 -14.463 1.00 90.81 86 PRO A C 1
ATOM 716 O O . PRO A 1 86 ? 6.923 10.536 -13.713 1.00 90.81 86 PRO A O 1
ATOM 719 N N . LEU A 1 87 ? 7.724 10.812 -15.796 1.00 90.94 87 LEU A N 1
ATOM 720 C CA . LEU A 1 87 ? 6.493 10.430 -16.490 1.00 90.94 87 LEU A CA 1
ATOM 721 C C . LEU A 1 87 ? 6.133 8.949 -16.284 1.00 90.94 87 LEU A C 1
ATOM 723 O O . LEU A 1 87 ? 4.967 8.579 -16.391 1.00 90.94 87 LEU A O 1
ATOM 727 N N . LEU A 1 88 ? 7.110 8.104 -15.939 1.00 90.94 88 LEU A N 1
ATOM 728 C CA . LEU A 1 88 ? 6.889 6.690 -15.623 1.00 90.94 88 LEU A CA 1
ATOM 729 C C . LEU A 1 88 ? 6.519 6.447 -14.153 1.00 90.94 88 LEU A C 1
ATOM 731 O O . LEU A 1 88 ? 5.947 5.405 -13.844 1.00 90.94 88 LEU A O 1
ATOM 735 N N . LEU A 1 89 ? 6.777 7.391 -13.239 1.00 91.00 89 LEU A N 1
ATOM 736 C CA . LEU A 1 89 ? 6.400 7.242 -11.825 1.00 91.00 89 LEU A CA 1
ATOM 737 C C . LEU A 1 89 ? 4.880 7.059 -11.624 1.00 91.00 89 LEU A C 1
ATOM 739 O O . LEU A 1 89 ? 4.510 6.170 -10.853 1.00 91.00 89 LEU A O 1
ATOM 743 N N . PRO A 1 90 ? 3.985 7.792 -12.325 1.00 94.25 90 PRO A N 1
ATOM 744 C CA . PRO A 1 90 ? 2.548 7.529 -12.288 1.00 94.25 90 PRO A CA 1
ATOM 745 C C . PRO A 1 90 ? 2.178 6.082 -12.626 1.00 94.25 90 PRO A C 1
ATOM 747 O O . PRO A 1 90 ? 1.315 5.510 -11.968 1.00 94.25 90 PRO A O 1
ATOM 750 N N . LEU A 1 91 ? 2.861 5.451 -13.587 1.00 93.38 91 LEU A N 1
ATOM 751 C CA . LEU A 1 91 ? 2.601 4.057 -13.954 1.00 93.38 91 LEU A CA 1
ATOM 752 C C . LEU A 1 91 ? 2.899 3.100 -12.788 1.00 93.38 91 LEU A C 1
ATOM 754 O O . LEU A 1 91 ? 2.130 2.177 -12.526 1.00 93.38 91 LEU A O 1
ATOM 758 N N . TYR A 1 92 ? 3.965 3.353 -12.025 1.00 92.88 92 TYR A N 1
ATOM 759 C CA . TYR A 1 92 ? 4.240 2.598 -10.801 1.00 92.88 92 TYR A CA 1
ATOM 760 C C . TYR A 1 92 ? 3.274 2.940 -9.661 1.00 92.88 92 TYR A C 1
ATOM 762 O O . TYR A 1 92 ? 2.949 2.066 -8.859 1.00 92.88 92 TYR A O 1
ATOM 770 N N . ALA A 1 93 ? 2.779 4.179 -9.585 1.00 94.75 93 ALA A N 1
ATOM 771 C CA . ALA A 1 93 ? 1.749 4.560 -8.620 1.00 94.75 93 ALA A CA 1
ATOM 772 C C . ALA A 1 93 ? 0.423 3.819 -8.880 1.00 94.75 93 ALA A C 1
ATOM 774 O O . ALA A 1 93 ? -0.222 3.375 -7.928 1.00 94.75 93 ALA A O 1
ATOM 775 N N . VAL A 1 94 ? 0.066 3.587 -10.152 1.00 96.50 94 VAL A N 1
ATOM 776 C CA . VAL A 1 94 ? -1.119 2.802 -10.549 1.00 96.50 94 VAL A CA 1
ATOM 777 C C . VAL A 1 94 ? -1.113 1.407 -9.920 1.00 96.50 94 VAL A C 1
ATOM 779 O O . VAL A 1 94 ? -2.169 0.930 -9.515 1.00 96.50 94 VAL A O 1
ATOM 782 N N . LYS A 1 95 ? 0.052 0.777 -9.721 1.00 96.19 95 LYS A N 1
ATOM 783 C CA . LYS A 1 95 ? 0.158 -0.509 -9.009 1.00 96.19 95 LYS A CA 1
ATOM 784 C C . LYS A 1 95 ? -0.445 -0.450 -7.603 1.00 96.19 95 LYS A C 1
ATOM 786 O O . LYS A 1 95 ? -1.190 -1.343 -7.209 1.00 96.19 95 LYS A O 1
ATOM 791 N N . TYR A 1 96 ? -0.144 0.604 -6.850 1.00 96.75 96 TYR A N 1
ATOM 792 C CA . TYR A 1 96 ? -0.657 0.772 -5.491 1.00 96.75 96 TYR A CA 1
ATOM 793 C C . TYR A 1 96 ? -2.139 1.166 -5.484 1.00 96.75 96 TYR A C 1
ATOM 795 O O . TYR A 1 96 ? -2.868 0.743 -4.591 1.00 96.75 96 TYR A O 1
ATOM 803 N N . ILE A 1 97 ? -2.608 1.895 -6.503 1.00 97.38 97 ILE A N 1
ATOM 804 C CA . ILE A 1 97 ? -4.042 2.169 -6.698 1.00 97.38 97 ILE A CA 1
ATOM 805 C C . ILE A 1 97 ? -4.805 0.866 -6.978 1.00 97.38 97 ILE A C 1
ATOM 807 O O . ILE A 1 97 ? -5.836 0.609 -6.362 1.00 97.38 97 ILE A O 1
ATOM 811 N N . LEU A 1 98 ? -4.283 0.004 -7.856 1.00 98.19 98 LEU A N 1
ATOM 812 C CA . LEU A 1 98 ? -4.877 -1.304 -8.144 1.00 98.19 98 LEU A CA 1
ATOM 813 C C . LEU A 1 98 ? -4.867 -2.212 -6.911 1.00 98.19 98 LEU A C 1
ATOM 815 O O . LEU A 1 98 ? -5.872 -2.859 -6.629 1.00 98.19 98 LEU A O 1
ATOM 819 N N . LEU A 1 99 ? -3.771 -2.219 -6.143 1.00 98.12 99 LEU A N 1
ATOM 820 C CA . LEU A 1 99 ? -3.698 -2.925 -4.862 1.00 98.12 99 LEU A CA 1
ATOM 821 C C . LEU A 1 99 ? -4.783 -2.437 -3.896 1.00 98.12 99 LEU A C 1
ATOM 823 O O . LEU A 1 99 ? -5.486 -3.253 -3.306 1.00 98.12 99 LEU A O 1
ATOM 827 N N . PHE A 1 100 ? -4.964 -1.120 -3.775 1.00 97.75 100 PHE A N 1
ATOM 828 C CA . PHE A 1 100 ? -6.038 -0.545 -2.972 1.00 97.75 100 PHE A CA 1
ATOM 829 C C . PHE A 1 100 ? -7.420 -1.000 -3.460 1.00 97.75 100 PHE A C 1
ATOM 831 O O . PHE A 1 100 ? -8.240 -1.426 -2.652 1.00 97.75 100 PHE A O 1
ATOM 838 N N . PHE A 1 101 ? -7.673 -1.003 -4.772 1.00 97.62 101 PHE A N 1
ATOM 839 C CA . PHE A 1 101 ? -8.943 -1.488 -5.324 1.00 97.62 101 PHE A CA 1
ATOM 840 C C . PHE A 1 101 ? -9.196 -2.963 -5.016 1.00 97.62 101 PHE A C 1
ATOM 842 O O . PHE A 1 101 ? -10.341 -3.324 -4.748 1.00 97.62 101 PHE A O 1
ATOM 849 N N . VAL A 1 102 ? -8.159 -3.806 -5.038 1.00 97.94 102 VAL A N 1
ATOM 850 C CA . VAL A 1 102 ? -8.262 -5.215 -4.629 1.00 97.94 102 VAL A CA 1
ATOM 851 C C . VAL A 1 102 ? -8.660 -5.317 -3.159 1.00 97.94 102 VAL A C 1
ATOM 853 O O . VAL A 1 102 ? -9.596 -6.048 -2.844 1.00 97.94 102 VAL A O 1
ATOM 856 N N . LEU A 1 103 ? -8.009 -4.552 -2.275 1.00 97.19 103 LEU A N 1
ATOM 857 C CA . LEU A 1 103 ? -8.346 -4.537 -0.850 1.00 97.19 103 LEU A CA 1
ATOM 858 C C . LEU A 1 103 ? -9.790 -4.094 -0.617 1.00 97.19 103 LEU A C 1
ATOM 860 O O . LEU A 1 103 ? -10.516 -4.770 0.101 1.00 97.19 103 LEU A O 1
ATOM 864 N N . VAL A 1 104 ? -10.231 -3.007 -1.257 1.00 96.25 104 VAL A N 1
ATOM 865 C CA . VAL A 1 104 ? -11.610 -2.524 -1.110 1.00 96.25 104 VAL A CA 1
ATOM 866 C C . VAL A 1 104 ? -12.606 -3.585 -1.573 1.00 96.25 104 VAL A C 1
ATOM 868 O O . VAL A 1 104 ? -13.503 -3.926 -0.816 1.00 96.25 104 VAL A O 1
ATOM 871 N N . HIS A 1 105 ? -12.441 -4.165 -2.765 1.00 95.69 105 HIS A N 1
ATOM 872 C CA . HIS A 1 105 ? -13.375 -5.185 -3.263 1.00 95.69 105 HIS A CA 1
ATOM 873 C C . HIS A 1 105 ? -13.424 -6.443 -2.392 1.00 95.69 105 HIS A C 1
ATOM 875 O O . HIS A 1 105 ? -14.460 -7.099 -2.350 1.00 95.69 105 HIS A O 1
ATOM 881 N N . TYR A 1 106 ? -12.321 -6.788 -1.730 1.00 95.38 106 TYR A N 1
ATOM 882 C CA . TYR A 1 106 ? -12.255 -7.960 -0.868 1.00 95.38 106 TYR A CA 1
ATOM 883 C C . TYR A 1 106 ? -12.837 -7.698 0.527 1.00 95.38 106 TYR A C 1
ATOM 885 O O . TYR A 1 106 ? -13.619 -8.501 1.022 1.00 95.38 106 TYR A O 1
ATOM 893 N N . PHE A 1 107 ? -12.474 -6.578 1.160 1.00 94.00 107 PHE A N 1
ATOM 894 C CA . PHE A 1 107 ? -12.845 -6.292 2.550 1.00 94.00 107 PHE A CA 1
ATOM 895 C C . PHE A 1 107 ? -14.190 -5.598 2.701 1.00 94.00 107 PHE A C 1
ATOM 897 O O . PHE A 1 107 ? -14.879 -5.825 3.689 1.00 94.00 107 PHE A O 1
ATOM 904 N N . LEU A 1 108 ? -14.582 -4.761 1.744 1.00 91.44 108 LEU A N 1
ATOM 905 C CA . LEU A 1 108 ? -15.824 -4.005 1.849 1.00 91.44 108 LEU A CA 1
ATOM 906 C C . LEU A 1 108 ? -17.069 -4.914 1.948 1.00 91.44 108 LEU A C 1
ATOM 908 O O . LEU A 1 108 ? -17.898 -4.637 2.806 1.00 91.44 108 LEU A O 1
ATOM 912 N N . PRO A 1 109 ? -17.201 -6.023 1.186 1.00 90.00 109 PRO A N 1
ATOM 913 C CA . PRO A 1 109 ? -18.336 -6.940 1.340 1.00 90.00 109 PRO A CA 1
ATOM 914 C C . PRO A 1 109 ? -18.349 -7.709 2.668 1.00 90.00 109 PRO A C 1
ATOM 916 O O . PRO A 1 109 ? -19.401 -8.187 3.076 1.00 90.00 109 PRO A O 1
ATOM 919 N N . LEU A 1 110 ? -17.193 -7.854 3.327 1.00 89.31 110 LEU A N 1
ATOM 920 C CA . LEU A 1 110 ? -17.086 -8.513 4.636 1.00 89.31 110 LEU A CA 1
ATOM 921 C C . LEU A 1 110 ? -17.590 -7.613 5.770 1.00 89.31 110 LEU A C 1
ATOM 923 O O . LEU A 1 110 ? -17.902 -8.097 6.853 1.00 89.31 110 LEU A O 1
ATOM 927 N N . LEU A 1 111 ? -17.657 -6.305 5.524 1.00 84.88 111 LEU A N 1
ATOM 928 C CA . LEU A 1 111 ? -18.170 -5.317 6.455 1.00 84.88 111 LEU A CA 1
ATOM 929 C C . LEU A 1 111 ? -19.647 -5.060 6.147 1.00 84.88 111 LEU A C 1
ATOM 931 O O . LEU A 1 111 ? -20.014 -4.057 5.535 1.00 84.88 111 LEU A O 1
ATOM 935 N N . THR A 1 112 ? -20.509 -5.988 6.553 1.00 65.44 112 THR A N 1
ATOM 936 C CA . THR A 1 112 ? -21.957 -5.773 6.536 1.0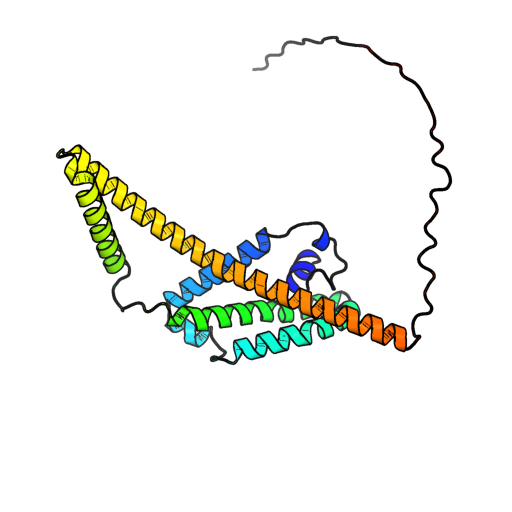0 65.44 112 THR A CA 1
ATOM 937 C C . THR A 1 112 ? -22.317 -4.798 7.651 1.00 65.44 112 THR A C 1
ATOM 939 O O . THR A 1 112 ? -22.468 -5.192 8.804 1.00 65.44 112 THR A O 1
ATOM 942 N N . PHE A 1 113 ? -22.428 -3.514 7.321 1.00 64.94 113 PHE A N 1
ATOM 943 C CA . PHE A 1 113 ? -23.092 -2.566 8.204 1.00 64.94 113 PHE A CA 1
ATOM 944 C C . PHE A 1 113 ? -24.590 -2.691 7.964 1.00 64.94 113 PHE A C 1
ATOM 946 O O . PHE A 1 113 ? -25.094 -2.294 6.911 1.00 64.94 113 PHE A O 1
ATOM 953 N N . GLU A 1 114 ? -25.297 -3.273 8.930 1.00 63.94 114 GLU A N 1
ATOM 954 C CA . GLU A 1 114 ? -26.727 -3.025 9.042 1.00 63.94 114 GLU A CA 1
ATOM 955 C C . GLU A 1 114 ? -26.909 -1.509 9.154 1.00 63.94 114 GLU A C 1
ATOM 957 O O . GLU A 1 114 ? -26.106 -0.822 9.783 1.00 63.94 114 GLU A O 1
ATOM 962 N N . THR A 1 115 ? -27.927 -0.967 8.490 1.00 58.16 115 THR A N 1
ATOM 963 C CA . THR A 1 115 ? -28.235 0.474 8.388 1.00 58.16 115 THR A CA 1
ATOM 964 C C . THR A 1 115 ? -28.558 1.153 9.726 1.00 58.16 115 THR A C 1
ATOM 966 O O . THR A 1 115 ? -29.116 2.250 9.755 1.00 58.16 115 THR A O 1
ATOM 969 N N . GLU A 1 116 ? -28.235 0.507 10.837 1.00 65.50 116 GLU A N 1
ATOM 970 C CA . GLU A 1 116 ? -28.278 1.092 12.156 1.00 65.50 116 GLU A CA 1
ATOM 971 C C . GLU A 1 116 ? -27.246 2.215 12.288 1.00 65.50 116 GLU A C 1
ATOM 973 O O . GLU A 1 116 ? -26.170 2.216 11.683 1.00 65.50 116 GLU A O 1
ATOM 978 N N . SER A 1 117 ? -27.594 3.221 13.086 1.00 74.94 117 SER A N 1
ATOM 979 C CA . SER A 1 117 ? -26.676 4.308 13.395 1.00 74.94 117 SER A CA 1
ATOM 980 C C . SER A 1 117 ? -25.443 3.735 14.093 1.00 74.94 117 SER A C 1
ATOM 982 O O . SER A 1 117 ? -25.552 2.983 15.052 1.00 74.94 117 SER A O 1
ATOM 984 N N . ILE A 1 118 ? -24.241 4.135 13.687 1.00 75.88 118 ILE A N 1
ATOM 985 C CA . ILE A 1 118 ? -23.004 3.709 14.370 1.00 75.88 118 ILE A CA 1
ATOM 986 C C . ILE A 1 118 ? -23.044 4.030 15.870 1.00 75.88 118 ILE A C 1
ATOM 988 O O . ILE A 1 118 ? -22.444 3.315 16.667 1.00 75.88 118 ILE A O 1
ATOM 992 N N . LEU A 1 119 ? -23.790 5.067 16.265 1.00 79.12 119 LEU A N 1
ATOM 993 C CA . LEU A 1 119 ? -24.024 5.379 17.671 1.00 79.12 119 LEU A CA 1
ATOM 994 C C . LEU A 1 119 ? -24.848 4.298 18.378 1.00 79.12 119 LEU A C 1
ATOM 996 O O . LEU A 1 119 ? -24.498 3.947 19.496 1.00 79.12 119 LEU A O 1
ATOM 1000 N N . THR A 1 120 ? -25.897 3.745 17.758 1.00 84.19 120 THR A N 1
ATOM 1001 C CA . THR A 1 120 ? -26.698 2.680 18.390 1.00 84.19 120 THR A CA 1
ATOM 1002 C C . THR A 1 120 ? -25.870 1.416 18.565 1.00 84.19 120 THR A C 1
ATOM 1004 O O . THR A 1 120 ? -25.872 0.839 19.649 1.00 84.19 120 THR A O 1
ATOM 1007 N N . LEU A 1 121 ? -25.065 1.063 17.560 1.00 80.56 121 LEU A N 1
ATOM 1008 C CA . LEU A 1 121 ? -24.145 -0.069 17.645 1.00 80.56 121 LEU A CA 1
ATOM 1009 C C . LEU A 1 121 ? -23.066 0.144 18.720 1.00 80.56 121 LEU A C 1
ATOM 1011 O O . LEU A 1 121 ? -22.741 -0.782 19.459 1.00 80.56 121 LEU A O 1
ATOM 1015 N N . LEU A 1 122 ? -22.539 1.366 18.846 1.00 81.00 122 LEU A N 1
ATOM 1016 C CA . LEU A 1 122 ? -21.570 1.712 19.887 1.00 81.00 122 LEU A CA 1
ATOM 1017 C C . LEU A 1 122 ? -22.186 1.655 21.291 1.00 81.00 122 LEU A C 1
ATOM 1019 O O . LEU A 1 122 ? -21.550 1.118 22.195 1.00 81.00 122 LEU A O 1
ATOM 1023 N N . TYR A 1 123 ? -23.400 2.184 21.477 1.00 84.50 123 TYR A N 1
ATOM 1024 C CA . TYR A 1 123 ? -24.094 2.142 22.767 1.00 84.50 123 TYR A CA 1
ATOM 1025 C C . TYR A 1 123 ? -24.416 0.710 23.184 1.00 84.50 123 TYR A C 1
ATOM 1027 O O . TYR A 1 123 ? -24.084 0.332 24.301 1.00 84.50 123 TYR A O 1
ATOM 1035 N N . ALA A 1 124 ? -24.950 -0.106 22.271 1.00 85.62 124 ALA A N 1
ATOM 1036 C CA . ALA A 1 124 ? -25.203 -1.520 22.536 1.00 85.62 124 ALA A CA 1
ATOM 1037 C C . ALA A 1 124 ? -23.914 -2.253 22.945 1.00 85.62 124 ALA A C 1
ATOM 1039 O O . ALA A 1 124 ? -23.885 -2.957 23.949 1.00 85.62 124 ALA A O 1
ATOM 1040 N N . ARG A 1 125 ? -22.806 -2.005 22.230 1.00 82.62 125 ARG A N 1
ATOM 1041 C CA . ARG A 1 125 ? -21.501 -2.592 22.566 1.00 82.62 125 ARG A CA 1
ATOM 1042 C C . ARG A 1 125 ? -20.981 -2.128 23.930 1.00 82.62 125 ARG A C 1
ATOM 1044 O O . ARG A 1 125 ? -20.384 -2.918 24.654 1.00 82.62 125 ARG A O 1
ATOM 1051 N N . MET A 1 126 ? -21.158 -0.849 24.269 1.00 83.00 126 MET A N 1
ATOM 1052 C CA . MET A 1 126 ? -20.786 -0.317 25.582 1.00 83.00 126 MET A CA 1
ATOM 1053 C C . MET A 1 126 ? -21.587 -0.982 26.698 1.00 83.00 126 MET A C 1
ATOM 1055 O O . MET A 1 126 ? -20.985 -1.401 27.685 1.00 83.00 126 MET A O 1
ATOM 1059 N N . ASP A 1 127 ? -22.903 -1.095 26.535 1.00 86.88 127 ASP A N 1
ATOM 1060 C CA . ASP A 1 127 ? -23.787 -1.700 27.530 1.00 86.88 127 ASP A CA 1
ATOM 1061 C C . ASP A 1 127 ? -23.440 -3.179 27.759 1.00 86.88 127 ASP A C 1
ATOM 1063 O O . ASP A 1 127 ? -23.310 -3.594 28.912 1.00 86.88 127 ASP A O 1
ATOM 1067 N N . ASP A 1 128 ? -23.165 -3.942 26.694 1.00 88.94 128 ASP A N 1
ATOM 1068 C CA . ASP A 1 128 ? -22.727 -5.343 26.789 1.00 88.94 128 ASP A CA 1
ATOM 1069 C C . ASP A 1 128 ? -21.414 -5.489 27.578 1.00 88.94 128 ASP A C 1
ATOM 1071 O O . ASP A 1 128 ? -21.285 -6.344 28.461 1.00 88.94 128 ASP A O 1
ATOM 1075 N N . HIS A 1 129 ? -20.426 -4.635 27.293 1.00 86.06 129 HIS A N 1
ATOM 1076 C CA . HIS A 1 129 ? -19.121 -4.681 27.961 1.00 86.06 129 HIS A CA 1
ATOM 1077 C C . HIS A 1 129 ? -19.183 -4.207 29.413 1.00 86.06 129 HIS A C 1
ATOM 1079 O O . HIS A 1 129 ? -18.516 -4.785 30.274 1.00 86.06 129 HIS A O 1
ATOM 1085 N N . ILE A 1 130 ? -19.990 -3.184 29.710 1.00 83.00 130 ILE A N 1
ATOM 1086 C CA . ILE A 1 130 ? -20.253 -2.752 31.089 1.00 83.00 130 ILE A CA 1
ATOM 1087 C C . ILE A 1 130 ? -20.966 -3.874 31.849 1.00 83.00 130 ILE A C 1
ATOM 1089 O O . ILE A 1 130 ? -20.573 -4.170 32.976 1.00 83.00 130 ILE A O 1
ATOM 1093 N N . GLY A 1 131 ? -21.954 -4.531 31.233 1.00 83.88 131 GLY A N 1
ATOM 1094 C CA . GLY A 1 131 ? -22.658 -5.680 31.800 1.00 83.88 131 GLY A CA 1
ATOM 1095 C C . GLY A 1 131 ? -21.705 -6.816 32.172 1.00 83.88 131 GLY A C 1
ATOM 1096 O O . GLY A 1 131 ? -21.656 -7.216 33.335 1.00 83.88 131 GLY A O 1
ATOM 1097 N N . MET A 1 132 ? -20.862 -7.256 31.231 1.00 84.38 132 MET A N 1
ATOM 1098 C CA . MET A 1 132 ? -19.848 -8.287 31.491 1.00 84.38 132 MET A CA 1
ATOM 1099 C C . MET A 1 132 ? -18.864 -7.879 32.594 1.00 84.38 132 MET A C 1
ATOM 1101 O O . MET A 1 132 ? -18.544 -8.678 33.478 1.00 84.38 132 MET A O 1
ATOM 1105 N N . ALA A 1 133 ? -18.379 -6.635 32.584 1.00 81.44 133 ALA A N 1
ATOM 1106 C CA . ALA A 1 133 ? -17.459 -6.154 33.610 1.00 81.44 133 ALA A CA 1
ATOM 1107 C C . ALA A 1 133 ? -18.121 -6.121 34.999 1.00 81.44 133 ALA A C 1
ATOM 1109 O O . ALA A 1 133 ? -17.498 -6.513 35.988 1.00 81.44 133 ALA A O 1
ATOM 1110 N N . LEU A 1 134 ? -19.388 -5.701 35.077 1.00 81.00 134 LEU A N 1
ATOM 1111 C CA . LEU A 1 134 ? -20.166 -5.710 36.313 1.00 81.00 134 LEU A CA 1
ATOM 1112 C C . LEU A 1 134 ? -20.371 -7.130 36.833 1.00 81.00 134 LEU A C 1
ATOM 1114 O O . LEU A 1 134 ? -20.121 -7.351 38.012 1.00 81.00 134 LEU A O 1
ATOM 1118 N N . GLU A 1 135 ? -20.742 -8.094 35.989 1.00 82.75 135 GLU A N 1
ATOM 1119 C CA . GLU A 1 135 ? -20.877 -9.502 36.395 1.00 82.75 135 GLU A CA 1
ATOM 1120 C C . GLU A 1 135 ? -19.564 -10.070 36.949 1.00 82.75 135 GLU A C 1
ATOM 1122 O O . GLU A 1 135 ? -19.557 -10.744 37.980 1.00 82.75 135 GLU A O 1
ATOM 1127 N N . THR A 1 136 ? -18.437 -9.728 36.320 1.00 79.56 136 THR A N 1
ATOM 1128 C CA . THR A 1 136 ? -17.110 -10.209 36.735 1.00 79.56 136 THR A CA 1
ATOM 1129 C C . THR A 1 136 ? -16.689 -9.645 38.101 1.00 79.56 136 THR A C 1
ATOM 1131 O O . THR A 1 136 ? -15.978 -10.303 38.860 1.00 79.56 136 THR A O 1
ATOM 1134 N N . ILE A 1 137 ? -17.128 -8.426 38.438 1.00 78.56 137 ILE A N 1
ATOM 1135 C CA . ILE A 1 137 ? -16.725 -7.703 39.658 1.00 78.56 137 ILE A CA 1
ATOM 1136 C C . ILE A 1 137 ? -17.806 -7.784 40.758 1.00 78.56 137 ILE A C 1
ATOM 1138 O O . ILE A 1 137 ? -17.500 -7.588 41.939 1.00 78.56 137 ILE A O 1
ATOM 1142 N N . ALA A 1 138 ? -19.049 -8.144 40.421 1.00 69.00 138 ALA A N 1
ATOM 1143 C CA . ALA A 1 138 ? -20.197 -8.226 41.332 1.00 69.00 138 ALA A CA 1
ATOM 1144 C C . ALA A 1 138 ? -19.965 -9.148 42.538 1.00 69.00 138 ALA A C 1
ATOM 1146 O O . ALA A 1 138 ? -20.531 -8.909 43.605 1.00 69.00 138 ALA A O 1
ATOM 1147 N N . GLY A 1 139 ? -19.057 -10.125 42.426 1.00 67.12 139 GLY A N 1
ATOM 1148 C CA . GLY A 1 139 ? -18.609 -10.951 43.553 1.00 67.12 139 GLY A CA 1
ATOM 1149 C C . GLY A 1 139 ? -17.998 -10.167 44.728 1.00 67.12 139 GLY A C 1
ATOM 1150 O O . GLY A 1 139 ? -17.859 -10.723 45.813 1.00 67.12 139 GLY A O 1
ATOM 1151 N N . SER A 1 140 ? -17.661 -8.883 44.547 1.00 67.56 140 SER A N 1
ATOM 1152 C CA . SER A 1 140 ? -17.076 -8.011 45.581 1.00 67.56 140 SER A CA 1
ATOM 1153 C C . SER A 1 140 ? -18.079 -7.106 46.327 1.00 67.56 140 SER A C 1
ATOM 1155 O O . SER A 1 140 ? -17.699 -6.459 47.300 1.00 67.56 140 SER A O 1
ATOM 1157 N N . GLY A 1 141 ? -19.358 -7.080 45.923 1.00 58.88 141 GLY A N 1
ATOM 1158 C CA . GLY A 1 141 ? -20.487 -6.625 46.755 1.00 58.88 141 GLY A CA 1
ATOM 1159 C C . GLY A 1 141 ? -20.541 -5.155 47.216 1.00 58.88 141 GLY A C 1
ATOM 1160 O O . GLY A 1 141 ? -21.275 -4.865 48.158 1.00 58.88 141 GLY A O 1
ATOM 1161 N N . GLY A 1 142 ? -19.809 -4.215 46.604 1.00 78.44 142 GLY A N 1
ATOM 1162 C CA . GLY A 1 142 ? -19.758 -2.813 47.064 1.00 78.44 142 GLY A CA 1
ATOM 1163 C C . GLY A 1 142 ? -19.983 -1.750 45.982 1.00 78.44 142 GLY A C 1
ATOM 1164 O O . GLY A 1 142 ? -19.846 -2.013 44.796 1.00 78.44 142 GLY A O 1
ATOM 1165 N N . ILE A 1 143 ? -20.245 -0.500 46.388 1.00 77.44 143 ILE A N 1
ATOM 1166 C CA . ILE A 1 143 ? -20.343 0.677 45.488 1.00 77.44 143 ILE A CA 1
ATOM 1167 C C . ILE A 1 143 ? -19.051 0.877 44.666 1.00 77.44 143 ILE A C 1
ATOM 1169 O O . ILE A 1 143 ? -19.075 1.383 43.550 1.00 77.44 143 ILE A O 1
ATOM 1173 N N . LEU A 1 144 ? -17.903 0.439 45.187 1.00 82.12 144 LEU A N 1
ATOM 1174 C CA . LEU A 1 144 ? -16.639 0.462 44.445 1.00 82.12 144 LEU A CA 1
ATOM 1175 C C . LEU A 1 144 ? -16.606 -0.560 43.294 1.00 82.12 144 LEU A C 1
ATOM 1177 O O . LEU A 1 144 ? -15.946 -0.309 42.289 1.00 82.12 144 LEU A O 1
ATOM 1181 N N . ALA A 1 145 ? -17.342 -1.670 43.408 1.00 78.62 145 ALA A N 1
ATOM 1182 C CA . ALA A 1 145 ? -17.448 -2.702 42.376 1.00 78.62 145 ALA A CA 1
ATOM 1183 C C . ALA A 1 145 ? -18.129 -2.162 41.115 1.00 78.62 145 ALA A C 1
ATOM 1185 O O . ALA A 1 145 ? -17.673 -2.408 40.000 1.00 78.62 145 ALA A O 1
ATOM 1186 N N . THR A 1 146 ? -19.194 -1.375 41.291 1.00 80.69 146 THR A N 1
ATOM 1187 C CA . THR A 1 146 ? -19.934 -0.785 40.172 1.00 80.69 146 THR A CA 1
ATOM 1188 C C . THR A 1 146 ? -19.114 0.285 39.457 1.00 80.69 146 THR A C 1
ATOM 1190 O O . THR A 1 146 ? -19.039 0.271 38.230 1.00 80.69 146 THR A O 1
ATOM 1193 N N . VAL A 1 147 ? -18.420 1.157 40.199 1.00 85.19 147 VAL A N 1
ATOM 1194 C CA . VAL A 1 147 ? -17.499 2.151 39.614 1.00 85.19 147 VAL A CA 1
ATOM 1195 C C . VAL A 1 147 ? -16.360 1.466 38.850 1.00 85.19 147 VAL A C 1
ATOM 1197 O O . VAL A 1 147 ? -16.048 1.863 37.728 1.00 85.19 147 VAL A O 1
ATOM 1200 N N . ALA A 1 148 ? -15.765 0.413 39.420 1.00 83.88 148 ALA A N 1
ATOM 1201 C CA . ALA A 1 148 ? -14.713 -0.356 38.759 1.00 83.88 148 ALA A CA 1
ATOM 1202 C C . ALA A 1 148 ? -15.214 -1.054 37.483 1.00 83.88 148 ALA A C 1
ATOM 1204 O O . ALA A 1 148 ? -14.510 -1.031 36.475 1.00 83.88 148 ALA A O 1
ATOM 1205 N N . GLY A 1 149 ? -16.431 -1.609 37.494 1.00 82.69 149 GLY A N 1
ATOM 1206 C CA . GLY A 1 149 ? -17.057 -2.226 36.320 1.00 82.69 149 GLY A CA 1
ATOM 1207 C C . GLY A 1 149 ? -17.277 -1.243 35.176 1.00 82.69 149 GLY A C 1
ATOM 1208 O O . GLY A 1 149 ? -16.894 -1.532 34.045 1.00 82.69 149 GLY A O 1
ATOM 1209 N N . VAL A 1 150 ? -17.793 -0.045 35.468 1.00 85.12 150 VAL A N 1
ATOM 1210 C CA . VAL A 1 150 ? -17.972 1.004 34.449 1.00 85.12 150 VAL A CA 1
ATOM 1211 C C . VAL A 1 150 ? -16.628 1.452 33.866 1.00 85.12 150 VAL A C 1
ATOM 1213 O O . VAL A 1 150 ? -16.500 1.572 32.648 1.00 85.12 150 VAL A O 1
ATOM 1216 N N . LEU A 1 151 ? -15.604 1.661 34.704 1.00 87.38 151 LEU A N 1
ATOM 1217 C CA . LEU A 1 151 ? -14.264 2.039 34.234 1.00 87.38 151 LEU A CA 1
ATOM 1218 C C . LEU A 1 151 ? -13.618 0.939 33.382 1.00 87.38 151 LEU A C 1
ATOM 1220 O O . LEU A 1 151 ? -13.033 1.239 32.341 1.00 87.38 151 LEU A O 1
ATOM 1224 N N . ALA A 1 152 ? -13.735 -0.321 33.802 1.00 85.62 152 ALA A N 1
ATOM 1225 C CA . ALA A 1 152 ? -13.200 -1.464 33.071 1.00 85.62 152 ALA A CA 1
ATOM 1226 C C . ALA A 1 152 ? -13.911 -1.659 31.723 1.00 85.62 152 ALA A C 1
ATOM 1228 O O . ALA A 1 152 ? -13.236 -1.793 30.703 1.00 85.62 152 ALA A O 1
ATOM 1229 N N . GLY A 1 153 ? -15.247 -1.596 31.699 1.00 83.06 153 GLY A N 1
ATOM 1230 C CA . GLY A 1 153 ? -16.039 -1.671 30.468 1.00 83.06 153 GLY A CA 1
ATOM 1231 C C . GLY A 1 153 ? -15.719 -0.525 29.503 1.00 83.06 153 GLY A C 1
ATOM 1232 O O . GLY A 1 153 ? -15.473 -0.756 28.320 1.00 83.06 153 GLY A O 1
ATOM 1233 N N . GLY A 1 154 ? -15.608 0.708 30.011 1.00 85.12 154 GLY A N 1
ATOM 1234 C CA . GLY A 1 154 ? -15.199 1.863 29.208 1.00 85.12 154 GLY A CA 1
ATOM 1235 C C . GLY A 1 154 ? -13.792 1.714 28.618 1.00 85.12 154 GLY A C 1
ATOM 1236 O O . GLY A 1 154 ? -13.584 1.974 27.431 1.00 85.12 154 GLY A O 1
ATOM 1237 N N . LEU A 1 155 ? -12.823 1.243 29.412 1.00 88.69 155 LEU A N 1
ATOM 1238 C CA . LEU A 1 155 ? -11.459 1.000 28.938 1.00 88.69 155 LEU A CA 1
ATOM 1239 C C . LEU A 1 155 ? -11.404 -0.123 27.891 1.00 88.69 155 LEU A C 1
ATOM 1241 O O . LEU A 1 155 ? -10.641 -0.020 26.929 1.00 88.69 155 LEU A O 1
ATOM 1245 N N . TRP A 1 156 ? -12.229 -1.161 28.046 1.00 89.12 156 TRP A N 1
ATOM 1246 C CA . TRP A 1 156 ? -12.342 -2.256 27.084 1.00 89.12 156 TRP A CA 1
ATOM 1247 C C . TRP A 1 156 ? -12.804 -1.758 25.714 1.00 89.12 156 TRP A C 1
ATOM 1249 O O . TRP A 1 156 ? -12.166 -2.057 24.705 1.00 89.12 156 TRP A O 1
ATOM 1259 N N . VAL A 1 157 ? -13.857 -0.938 25.677 1.00 87.81 157 VAL A N 1
ATOM 1260 C CA . VAL A 1 157 ? -14.396 -0.352 24.436 1.00 87.81 157 VAL A CA 1
ATOM 1261 C C . VAL A 1 157 ? -13.344 0.508 23.730 1.00 87.81 157 VAL A C 1
ATOM 1263 O O . VAL A 1 157 ? -13.167 0.404 22.516 1.00 87.81 157 VAL A O 1
ATOM 1266 N N . ILE A 1 158 ? -12.591 1.318 24.484 1.00 89.81 158 ILE A N 1
ATOM 1267 C CA . ILE A 1 158 ? -11.478 2.110 23.935 1.00 89.81 158 ILE A CA 1
ATOM 1268 C C . ILE A 1 158 ? -10.393 1.189 23.357 1.00 89.81 158 ILE A C 1
ATOM 1270 O O . ILE A 1 158 ? -9.888 1.443 22.261 1.00 89.81 158 ILE A O 1
ATOM 1274 N N . GLY A 1 159 ? -10.044 0.115 24.071 1.00 92.69 159 GLY A N 1
ATOM 1275 C CA . GLY A 1 159 ? -9.070 -0.879 23.621 1.00 92.69 159 GLY A CA 1
ATOM 1276 C C . GLY A 1 159 ? -9.494 -1.581 22.330 1.00 92.69 159 GLY A C 1
ATOM 1277 O O . GLY A 1 159 ? -8.692 -1.699 21.403 1.00 92.69 159 GLY A O 1
ATOM 1278 N N . GLU A 1 160 ? -10.762 -1.982 22.233 1.00 89.31 160 GLU A N 1
ATOM 1279 C CA . GLU A 1 160 ? -11.350 -2.575 21.031 1.00 89.31 160 GLU A CA 1
ATOM 1280 C C . GLU A 1 160 ? -11.309 -1.589 19.851 1.00 89.31 160 GLU A C 1
ATOM 1282 O O . GLU A 1 160 ? -10.828 -1.936 18.771 1.00 89.31 160 GLU A O 1
ATOM 1287 N N . GLY A 1 161 ? -11.707 -0.330 20.064 1.00 88.31 161 GLY A N 1
ATOM 1288 C CA . GLY A 1 161 ? -11.623 0.720 19.044 1.00 88.31 161 GLY A CA 1
ATOM 1289 C C . GLY A 1 161 ? -10.192 0.967 18.549 1.00 88.31 161 GLY A C 1
ATOM 1290 O O . GLY A 1 161 ? -9.958 1.091 17.343 1.00 88.31 161 GLY A O 1
ATOM 1291 N N . LEU A 1 162 ? -9.211 0.974 19.458 1.00 92.31 162 LEU A N 1
ATOM 1292 C CA . LEU A 1 162 ? -7.797 1.102 19.102 1.00 92.31 162 LEU A CA 1
ATOM 1293 C C . LEU A 1 162 ? -7.296 -0.118 18.314 1.00 92.31 162 LEU A C 1
ATOM 1295 O O . LEU A 1 162 ? -6.550 0.047 17.348 1.00 92.31 162 LEU A O 1
ATOM 1299 N N . ALA A 1 163 ? -7.724 -1.328 18.683 1.00 92.62 163 ALA A N 1
ATOM 1300 C CA . ALA A 1 163 ? -7.400 -2.549 17.950 1.00 92.62 163 ALA A CA 1
ATOM 1301 C C . ALA A 1 163 ? -7.976 -2.518 16.526 1.00 92.62 163 ALA A C 1
ATOM 1303 O O . ALA A 1 163 ? -7.257 -2.822 15.572 1.00 92.62 163 ALA A O 1
ATOM 1304 N N . PHE A 1 164 ? -9.223 -2.066 16.353 1.00 90.00 164 PHE A N 1
ATOM 1305 C CA . PHE A 1 164 ? -9.819 -1.856 15.032 1.00 90.00 164 PHE A CA 1
ATOM 1306 C C . PHE A 1 164 ? -9.026 -0.846 14.197 1.00 90.00 164 PHE A C 1
ATOM 1308 O O . PHE A 1 164 ? -8.694 -1.133 13.045 1.00 90.00 164 PHE A O 1
ATOM 1315 N N . ALA A 1 165 ? -8.660 0.302 14.774 1.00 90.25 165 ALA A N 1
ATOM 1316 C CA . ALA A 1 165 ? -7.836 1.299 14.092 1.00 90.25 165 ALA A CA 1
ATOM 1317 C C . ALA A 1 165 ? -6.454 0.741 13.702 1.00 90.25 165 ALA A C 1
ATOM 1319 O O . ALA A 1 165 ? -5.966 0.989 12.597 1.00 90.25 165 ALA A O 1
ATOM 1320 N N . ALA A 1 166 ? -5.838 -0.060 14.577 1.00 92.56 166 ALA A N 1
ATOM 1321 C CA . ALA A 1 166 ? -4.567 -0.715 14.300 1.00 92.56 166 ALA A CA 1
ATOM 1322 C C . ALA A 1 166 ? -4.686 -1.724 13.148 1.00 92.56 166 ALA A C 1
ATOM 1324 O O . ALA A 1 166 ? -3.872 -1.682 12.227 1.00 92.56 166 ALA A O 1
ATOM 1325 N N . ILE A 1 167 ? -5.712 -2.583 13.150 1.00 93.94 167 ILE A N 1
ATOM 1326 C CA . ILE A 1 167 ? -5.978 -3.553 12.072 1.00 93.94 167 ILE A CA 1
ATOM 1327 C C . ILE A 1 167 ? -6.206 -2.827 10.746 1.00 93.94 167 ILE A C 1
ATOM 1329 O O . ILE A 1 167 ? -5.628 -3.207 9.726 1.00 93.94 167 ILE A O 1
ATOM 1333 N N . LEU A 1 168 ? -6.987 -1.748 10.767 1.00 93.25 168 LEU A N 1
ATOM 1334 C CA . LEU A 1 168 ? -7.307 -0.953 9.588 1.00 93.25 168 LEU A CA 1
ATOM 1335 C C . LEU A 1 168 ? -6.053 -0.389 8.896 1.00 93.25 168 LEU A C 1
ATOM 1337 O O . LEU A 1 168 ? -6.027 -0.300 7.671 1.00 93.25 168 LEU A O 1
ATOM 1341 N N . ILE A 1 169 ? -5.004 -0.042 9.649 1.00 94.50 169 ILE A N 1
ATOM 1342 C CA . ILE A 1 169 ? -3.711 0.411 9.101 1.00 94.50 169 ILE A CA 1
ATOM 1343 C C . ILE A 1 169 ? -2.795 -0.779 8.779 1.00 94.50 169 ILE A C 1
ATOM 1345 O O . ILE A 1 169 ? -2.073 -0.766 7.778 1.00 94.50 169 ILE A O 1
ATOM 1349 N N . LEU A 1 170 ? -2.814 -1.820 9.611 1.00 96.38 170 LEU A N 1
ATOM 1350 C CA . LEU A 1 170 ? -1.945 -2.985 9.471 1.00 96.38 170 LEU A CA 1
ATOM 1351 C C . LEU A 1 170 ? -2.257 -3.780 8.199 1.00 96.38 170 LEU A C 1
ATOM 1353 O O . LEU A 1 170 ? -1.332 -4.200 7.510 1.00 96.38 170 LEU A O 1
ATOM 1357 N N . VAL A 1 171 ? -3.533 -3.951 7.850 1.00 96.69 171 VAL A N 1
ATOM 1358 C CA . VAL A 1 171 ? -3.965 -4.673 6.642 1.00 96.69 171 VAL A CA 1
ATOM 1359 C C . VAL A 1 171 ? -3.376 -4.071 5.353 1.00 96.69 171 VAL A C 1
ATOM 1361 O O . VAL A 1 171 ? -2.682 -4.800 4.636 1.00 96.69 171 VAL A O 1
ATOM 1364 N N . PRO A 1 172 ? -3.563 -2.773 5.031 1.00 97.25 172 PRO A N 1
ATOM 1365 C CA . PRO A 1 172 ? -2.949 -2.182 3.845 1.00 97.25 172 PRO A CA 1
ATOM 1366 C C . PRO A 1 172 ? -1.419 -2.174 3.932 1.00 97.25 172 PRO A C 1
ATOM 1368 O O . PRO A 1 172 ? -0.755 -2.377 2.916 1.00 97.25 172 PRO A O 1
ATOM 1371 N N . LEU A 1 173 ? -0.838 -2.016 5.128 1.00 96.88 173 LEU A N 1
ATOM 1372 C CA . LEU A 1 173 ? 0.613 -2.088 5.311 1.00 96.88 173 LEU A CA 1
ATOM 1373 C C . LEU A 1 173 ? 1.172 -3.473 4.942 1.00 96.88 173 LEU A C 1
ATOM 1375 O O . LEU A 1 173 ? 2.152 -3.562 4.198 1.00 96.88 173 LEU A O 1
ATOM 1379 N N . LEU A 1 174 ? 0.533 -4.549 5.410 1.00 97.56 174 LEU A N 1
ATOM 1380 C CA . LEU A 1 174 ? 0.887 -5.930 5.072 1.00 97.56 174 LEU A CA 1
ATOM 1381 C C . LEU A 1 174 ? 0.683 -6.213 3.582 1.00 97.56 174 LEU A C 1
ATOM 1383 O O . LEU A 1 174 ? 1.538 -6.841 2.959 1.00 97.56 174 LEU A O 1
ATOM 1387 N N . ALA A 1 175 ? -0.397 -5.708 2.984 1.00 97.56 175 ALA A N 1
ATOM 1388 C CA . ALA A 1 175 ? -0.654 -5.856 1.555 1.00 97.56 175 ALA A CA 1
ATOM 1389 C C . ALA A 1 175 ? 0.417 -5.162 0.696 1.00 97.56 175 ALA A C 1
ATOM 1391 O O . ALA A 1 175 ? 0.899 -5.733 -0.285 1.00 97.56 175 ALA A O 1
ATOM 1392 N N . ILE A 1 176 ? 0.843 -3.953 1.085 1.00 96.25 176 ILE A N 1
ATOM 1393 C CA . ILE A 1 176 ? 1.958 -3.245 0.445 1.00 96.25 176 ILE A CA 1
ATOM 1394 C C . ILE A 1 176 ? 3.247 -4.060 0.587 1.00 96.25 176 ILE A C 1
ATOM 1396 O O . ILE A 1 176 ? 3.961 -4.243 -0.400 1.00 96.25 176 ILE A O 1
ATOM 1400 N N . ALA A 1 177 ? 3.543 -4.568 1.788 1.00 95.25 177 ALA A N 1
ATOM 1401 C CA . ALA A 1 177 ? 4.725 -5.391 2.032 1.00 95.25 177 ALA A CA 1
ATOM 1402 C C . ALA A 1 177 ? 4.725 -6.655 1.158 1.00 95.25 177 ALA A C 1
ATOM 1404 O O . ALA A 1 177 ? 5.725 -6.939 0.501 1.00 95.25 177 ALA A O 1
ATOM 1405 N N . LEU A 1 178 ? 3.596 -7.364 1.077 1.00 96.75 178 LEU A N 1
ATOM 1406 C CA . LEU A 1 178 ? 3.429 -8.541 0.227 1.00 96.75 178 LEU A CA 1
ATOM 1407 C C . LEU A 1 178 ? 3.635 -8.205 -1.255 1.00 96.75 178 LEU A C 1
ATOM 1409 O O . LEU A 1 178 ? 4.416 -8.870 -1.931 1.00 96.75 178 LEU A O 1
ATOM 1413 N N . CYS A 1 179 ? 2.997 -7.142 -1.750 1.00 96.19 179 CYS A N 1
ATOM 1414 C CA . CYS A 1 179 ? 3.132 -6.694 -3.136 1.00 96.19 179 CYS A CA 1
ATOM 1415 C C . CYS A 1 179 ? 4.592 -6.360 -3.490 1.00 96.19 179 CYS A C 1
ATOM 1417 O O . CYS A 1 179 ? 5.089 -6.762 -4.543 1.00 96.19 179 CYS A O 1
ATOM 1419 N N . LYS A 1 180 ? 5.319 -5.683 -2.591 1.00 93.50 180 LYS A N 1
ATOM 1420 C CA . LYS A 1 180 ? 6.742 -5.369 -2.796 1.00 93.50 180 LYS A CA 1
ATOM 1421 C C . LYS A 1 180 ? 7.633 -6.605 -2.710 1.00 93.50 180 LYS A C 1
ATOM 1423 O O . LYS A 1 180 ? 8.566 -6.703 -3.501 1.00 93.50 180 LYS A O 1
ATOM 1428 N N . SER A 1 181 ? 7.346 -7.545 -1.813 1.00 94.12 181 SER A N 1
ATOM 1429 C CA . SER A 1 181 ? 8.068 -8.822 -1.734 1.00 94.12 181 SER A CA 1
ATOM 1430 C C . SER A 1 181 ? 7.890 -9.650 -3.007 1.00 94.12 181 SER A C 1
ATOM 1432 O O . SER A 1 181 ? 8.868 -10.171 -3.539 1.00 94.12 181 SER A O 1
ATOM 1434 N N . LEU A 1 182 ? 6.666 -9.710 -3.542 1.00 96.19 182 LEU A N 1
ATOM 1435 C CA . LEU A 1 182 ? 6.376 -10.371 -4.817 1.00 96.19 182 LEU A CA 1
ATOM 1436 C C . LEU A 1 182 ? 7.111 -9.693 -5.977 1.00 96.19 182 LEU A C 1
ATOM 1438 O O . LEU A 1 182 ? 7.799 -10.370 -6.739 1.00 96.19 182 LEU A O 1
ATOM 1442 N N . GLN A 1 183 ? 7.032 -8.360 -6.074 1.00 95.12 183 GLN A N 1
ATOM 1443 C CA . GLN A 1 183 ? 7.771 -7.596 -7.083 1.00 95.12 183 GLN A CA 1
ATOM 1444 C C . GLN A 1 183 ? 9.275 -7.865 -6.995 1.00 95.12 183 GLN A C 1
ATOM 1446 O O . GLN A 1 183 ? 9.907 -8.115 -8.012 1.00 95.12 183 GLN A O 1
ATOM 1451 N N . TYR A 1 184 ? 9.842 -7.847 -5.787 1.00 93.44 184 TYR A N 1
ATOM 1452 C CA . TYR A 1 184 ? 11.261 -8.105 -5.572 1.00 93.44 184 TYR A CA 1
ATOM 1453 C C . TYR A 1 184 ? 11.669 -9.500 -6.063 1.00 93.44 184 TYR A C 1
ATOM 1455 O O . TYR A 1 184 ? 12.696 -9.634 -6.725 1.00 93.44 184 TYR A O 1
ATOM 1463 N N . GLY A 1 185 ? 10.853 -10.523 -5.788 1.00 95.62 185 GLY A N 1
ATOM 1464 C CA . GLY A 1 185 ? 11.080 -11.879 -6.290 1.00 95.62 185 GLY A CA 1
ATOM 1465 C C . GLY A 1 185 ? 11.052 -11.956 -7.820 1.00 95.62 185 GLY A C 1
ATOM 1466 O O . GLY A 1 185 ? 11.947 -12.553 -8.418 1.00 95.62 185 GLY A O 1
ATOM 1467 N N . ILE A 1 186 ? 10.071 -11.303 -8.455 1.00 95.69 186 ILE A N 1
ATOM 1468 C CA . ILE A 1 186 ? 9.949 -11.234 -9.921 1.00 95.69 186 ILE A CA 1
ATOM 1469 C C . ILE A 1 186 ? 11.142 -10.490 -10.532 1.00 95.69 186 ILE A C 1
ATOM 1471 O O . ILE A 1 186 ? 11.749 -10.979 -11.480 1.00 95.69 186 ILE A O 1
ATOM 1475 N N . ASP A 1 187 ? 11.508 -9.337 -9.976 1.00 93.69 187 ASP A N 1
ATOM 1476 C CA . ASP A 1 187 ? 12.629 -8.521 -10.446 1.00 93.69 187 ASP A CA 1
ATOM 1477 C C . ASP A 1 187 ? 13.958 -9.269 -10.337 1.00 93.69 187 ASP A C 1
ATOM 1479 O O . ASP A 1 187 ? 14.781 -9.228 -11.253 1.00 93.69 187 ASP A O 1
ATOM 1483 N N . TRP A 1 188 ? 14.163 -9.977 -9.226 1.00 92.50 188 TRP A N 1
ATOM 1484 C CA . TRP A 1 188 ? 15.341 -10.807 -9.018 1.00 92.50 188 TRP A CA 1
ATOM 1485 C C . TRP A 1 188 ? 15.413 -11.951 -10.036 1.00 92.50 188 TRP A C 1
ATOM 1487 O O . TRP A 1 188 ? 16.459 -12.151 -10.656 1.00 92.50 188 TRP A O 1
ATOM 1497 N N . ALA A 1 189 ? 14.300 -12.655 -10.263 1.00 94.38 189 ALA A N 1
ATOM 1498 C CA . ALA A 1 189 ? 14.228 -13.724 -11.254 1.00 94.38 189 ALA A CA 1
ATOM 1499 C C . ALA A 1 189 ? 14.469 -13.198 -12.679 1.00 94.38 189 ALA A C 1
ATOM 1501 O O . ALA A 1 189 ? 15.254 -13.781 -13.426 1.00 94.38 189 ALA A O 1
ATOM 1502 N N . ALA A 1 190 ? 13.853 -12.069 -13.040 1.00 93.00 190 ALA A N 1
ATOM 1503 C CA . ALA A 1 190 ? 14.046 -11.426 -14.335 1.00 93.00 190 ALA A CA 1
ATOM 1504 C C . ALA A 1 190 ? 15.514 -11.042 -14.548 1.00 93.00 190 ALA A C 1
ATOM 1506 O O . ALA A 1 190 ? 16.082 -11.357 -15.590 1.00 93.00 190 ALA A O 1
ATOM 1507 N N . ARG A 1 191 ? 16.157 -10.434 -13.544 1.00 89.06 191 ARG A N 1
ATOM 1508 C CA . ARG A 1 191 ? 17.583 -10.102 -13.603 1.00 89.06 191 ARG A CA 1
ATOM 1509 C C . ARG A 1 191 ? 18.450 -11.342 -13.827 1.00 89.06 191 ARG A C 1
ATOM 1511 O O . ARG A 1 191 ? 19.285 -11.324 -14.719 1.00 89.06 191 ARG A O 1
ATOM 1518 N N . LEU A 1 192 ? 18.211 -12.424 -13.083 1.00 90.06 192 LEU A N 1
ATOM 1519 C CA . LEU A 1 192 ? 18.967 -13.670 -13.235 1.00 90.06 192 LEU A CA 1
ATOM 1520 C C . LEU A 1 192 ? 18.823 -14.272 -14.643 1.00 90.06 192 LEU A C 1
ATOM 1522 O O . LEU A 1 192 ? 19.796 -14.771 -15.206 1.00 90.06 192 LEU A O 1
ATOM 1526 N N . LEU A 1 193 ? 17.616 -14.235 -15.213 1.00 91.25 193 LEU A N 1
ATOM 1527 C CA . LEU A 1 193 ? 17.354 -14.734 -16.565 1.00 91.25 193 LEU A CA 1
ATOM 1528 C C . LEU A 1 193 ? 18.008 -13.857 -17.637 1.00 91.25 193 LEU A C 1
ATOM 1530 O O . LEU A 1 193 ? 18.597 -14.390 -18.575 1.00 91.25 193 LEU A O 1
ATOM 1534 N N . LEU A 1 194 ? 17.934 -12.532 -17.492 1.00 86.12 194 LEU A N 1
ATOM 1535 C CA . LEU A 1 194 ? 18.574 -11.593 -18.411 1.00 86.12 194 LEU A CA 1
ATOM 1536 C C . LEU A 1 194 ? 20.099 -11.690 -18.364 1.00 86.12 194 LEU A C 1
ATOM 1538 O O . LEU A 1 194 ? 20.713 -11.731 -19.425 1.00 86.12 194 LEU A O 1
ATOM 1542 N N . ASP A 1 195 ? 20.699 -11.771 -17.176 1.00 81.38 195 ASP A N 1
ATOM 1543 C CA . ASP A 1 195 ? 22.153 -11.887 -17.024 1.00 81.38 195 ASP A CA 1
ATOM 1544 C C . ASP A 1 195 ? 22.660 -13.163 -17.726 1.00 81.38 195 ASP A C 1
ATOM 1546 O O . ASP A 1 195 ? 23.597 -13.099 -18.520 1.00 81.38 195 ASP A O 1
ATOM 1550 N N . ARG A 1 196 ? 21.958 -14.296 -17.555 1.00 83.31 196 ARG A N 1
ATOM 1551 C CA . ARG A 1 196 ? 22.255 -15.550 -18.276 1.00 83.31 196 ARG A CA 1
ATOM 1552 C C . ARG A 1 196 ? 22.081 -15.429 -19.788 1.00 83.31 196 ARG A C 1
ATOM 1554 O O . ARG A 1 196 ? 22.894 -15.954 -20.543 1.00 83.31 196 ARG A O 1
ATOM 1561 N N . ALA A 1 197 ? 21.019 -14.765 -20.242 1.00 85.31 197 ALA A N 1
ATOM 1562 C CA . ALA A 1 197 ? 20.771 -14.579 -21.668 1.00 85.31 197 ALA A CA 1
ATOM 1563 C C . ALA A 1 197 ? 21.867 -13.715 -22.313 1.00 85.31 197 ALA A C 1
ATOM 1565 O O . ALA A 1 1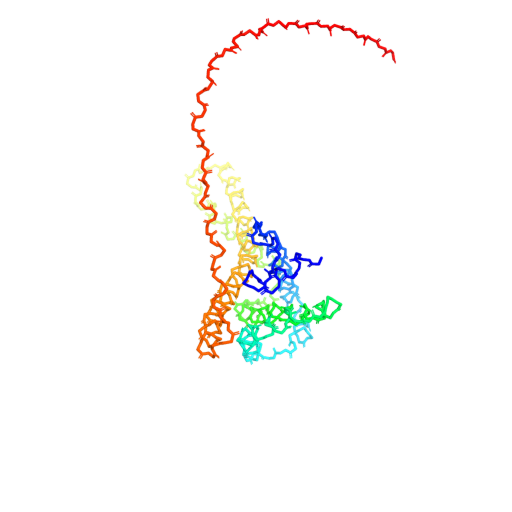97 ? 22.377 -14.054 -23.379 1.00 85.31 197 ALA A O 1
ATOM 1566 N N . VAL A 1 198 ? 22.273 -12.632 -21.653 1.00 77.12 198 VAL A N 1
ATOM 1567 C CA . VAL A 1 198 ? 23.348 -11.747 -22.119 1.00 77.12 198 VAL A CA 1
ATOM 1568 C C . VAL A 1 198 ? 24.697 -12.468 -22.140 1.00 77.12 198 VAL A C 1
ATOM 1570 O O . VAL A 1 198 ? 25.421 -12.350 -23.129 1.00 77.12 198 VAL A O 1
ATOM 1573 N N . GLU A 1 199 ? 25.007 -13.260 -21.110 1.00 75.00 199 GLU A N 1
ATOM 1574 C CA . GLU A 1 199 ? 26.211 -14.100 -21.062 1.00 75.00 199 GLU A CA 1
ATOM 1575 C C . GLU A 1 199 ? 26.227 -15.120 -22.210 1.00 75.00 199 GLU A C 1
ATOM 1577 O O . GLU A 1 199 ? 27.225 -15.241 -22.919 1.00 75.00 199 GLU A O 1
ATOM 1582 N N . SER A 1 200 ? 25.090 -15.771 -22.484 1.00 81.56 200 SER A N 1
ATOM 1583 C CA . SER A 1 200 ? 24.968 -16.727 -23.594 1.00 81.56 200 SER A CA 1
ATOM 1584 C C . SER A 1 200 ? 25.149 -16.097 -24.981 1.00 81.56 200 SER A C 1
ATOM 1586 O O . SER A 1 200 ? 25.549 -16.781 -25.918 1.00 81.56 200 SER A O 1
ATOM 1588 N N . MET A 1 201 ? 24.888 -14.792 -25.114 1.00 80.75 201 MET A N 1
ATOM 1589 C CA . MET A 1 201 ? 25.071 -14.047 -26.362 1.00 80.75 201 MET A CA 1
ATOM 1590 C C . MET A 1 201 ? 26.513 -13.547 -26.561 1.00 80.75 201 MET A C 1
ATOM 1592 O O . MET A 1 201 ? 26.799 -12.957 -27.600 1.00 80.75 201 MET A O 1
ATOM 1596 N N . GLY A 1 202 ? 27.421 -13.746 -25.594 1.00 72.44 202 GLY A N 1
ATOM 1597 C CA . GLY A 1 202 ? 28.826 -13.328 -25.703 1.00 72.44 202 GLY A CA 1
ATOM 1598 C C . GLY A 1 202 ? 29.028 -11.812 -25.836 1.00 72.44 202 GLY A C 1
ATOM 1599 O O . GLY A 1 202 ? 30.098 -11.364 -26.239 1.00 72.44 202 GLY A O 1
ATOM 1600 N N . LEU A 1 203 ? 28.002 -11.013 -25.517 1.00 66.75 203 LEU A N 1
ATOM 1601 C CA . LEU A 1 203 ? 27.985 -9.556 -25.711 1.00 66.75 203 LEU A CA 1
ATOM 1602 C C . LEU A 1 203 ? 28.763 -8.783 -24.636 1.00 66.75 203 LEU A C 1
ATOM 1604 O O . LEU A 1 203 ? 28.959 -7.578 -24.776 1.00 66.75 203 LEU A O 1
ATOM 1608 N N . TYR A 1 204 ? 29.227 -9.468 -23.592 1.00 53.72 204 TYR A N 1
ATOM 1609 C CA . TYR A 1 204 ? 30.193 -8.946 -22.636 1.00 53.72 204 TYR A CA 1
ATOM 1610 C C . TYR A 1 204 ? 31.398 -9.887 -22.603 1.00 53.72 204 TYR A C 1
ATOM 1612 O O . TYR A 1 204 ? 31.288 -10.974 -22.031 1.00 53.72 204 TYR A O 1
ATOM 1620 N N . PRO A 1 205 ? 32.565 -9.509 -23.160 1.00 53.22 205 PRO A N 1
ATOM 1621 C CA . PRO A 1 205 ? 33.797 -10.059 -22.625 1.00 53.22 205 PRO A CA 1
ATOM 1622 C C . PRO A 1 205 ? 33.800 -9.703 -21.139 1.00 53.22 205 PRO A C 1
ATOM 1624 O O . PRO A 1 205 ? 33.505 -8.561 -20.783 1.00 53.22 205 PRO A O 1
ATOM 1627 N N . LEU A 1 206 ? 34.040 -10.693 -20.281 1.00 52.94 206 LEU A N 1
ATOM 1628 C CA . LEU A 1 206 ? 34.250 -10.485 -18.855 1.00 52.94 206 LEU A CA 1
ATOM 1629 C C . LEU A 1 206 ? 35.327 -9.408 -18.715 1.00 52.94 206 LEU A C 1
ATOM 1631 O O . LEU A 1 206 ? 36.511 -9.697 -18.862 1.00 52.94 206 LEU A O 1
ATOM 1635 N N . 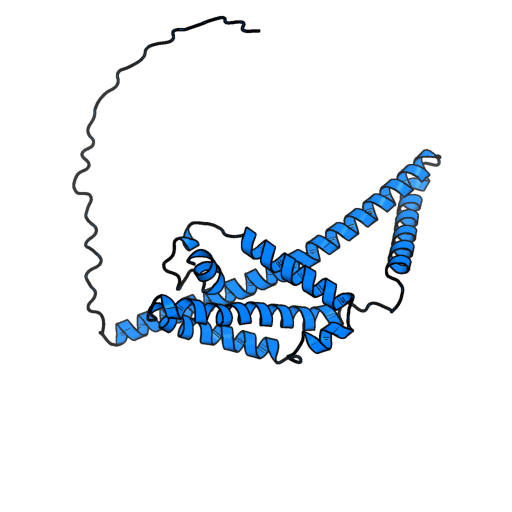GLU A 1 207 ? 34.917 -8.160 -18.498 1.00 51.78 207 GLU A N 1
ATOM 1636 C CA . GLU A 1 207 ? 35.815 -7.111 -18.056 1.00 51.78 207 GLU A CA 1
ATOM 1637 C C . GLU A 1 207 ? 36.311 -7.625 -16.711 1.00 51.78 207 GLU A C 1
ATOM 1639 O O . GLU A 1 207 ? 35.537 -7.735 -15.755 1.00 51.78 207 GLU A O 1
ATOM 1644 N N . GLU A 1 208 ? 37.540 -8.145 -16.729 1.00 53.19 208 GLU A N 1
ATOM 1645 C CA . GLU A 1 208 ? 38.155 -8.887 -15.643 1.00 53.19 208 GLU A CA 1
ATOM 1646 C C . GLU A 1 208 ? 37.827 -8.174 -14.340 1.00 53.19 208 GLU A C 1
ATOM 1648 O O . GLU A 1 208 ? 38.217 -7.018 -14.154 1.00 53.19 208 GLU A O 1
ATOM 1653 N N . ALA A 1 209 ? 37.036 -8.843 -13.487 1.00 50.62 209 ALA A N 1
ATOM 1654 C CA . ALA A 1 209 ? 36.579 -8.315 -12.210 1.00 50.62 209 ALA A CA 1
ATOM 1655 C C . ALA A 1 209 ? 37.726 -7.517 -11.594 1.00 50.62 209 ALA A C 1
ATOM 1657 O O . ALA A 1 209 ? 38.786 -8.127 -11.409 1.00 50.62 209 ALA A O 1
ATOM 1658 N N . PRO A 1 210 ? 37.558 -6.195 -11.353 1.00 50.75 210 PRO A N 1
ATOM 1659 C CA . PRO A 1 210 ? 38.656 -5.257 -11.168 1.00 50.75 210 PRO A CA 1
ATOM 1660 C C . PRO A 1 210 ? 39.622 -5.901 -10.210 1.00 50.75 210 PRO A C 1
ATOM 1662 O O . PRO A 1 210 ? 39.244 -6.117 -9.051 1.00 50.75 210 PRO A O 1
ATOM 1665 N N . ALA A 1 211 ? 40.773 -6.327 -10.758 1.00 54.12 211 ALA A N 1
ATOM 1666 C CA . ALA A 1 211 ? 41.712 -7.216 -10.100 1.00 54.12 211 ALA A CA 1
ATOM 1667 C C . ALA A 1 211 ? 41.776 -6.754 -8.664 1.00 54.12 211 ALA A C 1
ATOM 1669 O O . ALA A 1 211 ? 42.188 -5.608 -8.452 1.00 54.12 211 ALA A O 1
ATOM 1670 N N . LYS A 1 212 ? 41.225 -7.561 -7.730 1.00 49.81 212 LYS A N 1
ATOM 1671 C CA . LYS A 1 212 ? 41.162 -7.228 -6.302 1.00 49.81 212 LYS A CA 1
ATOM 1672 C C . LYS A 1 212 ? 42.497 -6.581 -6.034 1.00 49.81 212 LYS A C 1
ATOM 1674 O O . LYS A 1 212 ? 43.500 -7.294 -6.116 1.00 49.81 212 LYS A O 1
ATOM 1679 N N . LYS A 1 213 ? 42.530 -5.254 -5.831 1.00 51.88 213 LYS A N 1
ATOM 1680 C CA . LYS A 1 213 ? 43.756 -4.574 -5.442 1.00 51.88 213 LYS A CA 1
ATOM 1681 C C . LYS A 1 213 ? 44.081 -5.274 -4.143 1.00 51.88 213 LYS A C 1
ATOM 1683 O O . LYS A 1 213 ? 43.465 -4.987 -3.117 1.00 51.88 213 LYS A O 1
ATOM 1688 N N . LYS A 1 214 ? 44.947 -6.294 -4.216 1.00 51.56 214 LYS A N 1
ATOM 1689 C CA . LYS A 1 214 ? 45.605 -6.889 -3.072 1.00 51.56 214 LYS A CA 1
ATOM 1690 C C . LYS A 1 214 ? 46.070 -5.647 -2.352 1.00 51.56 214 LYS A C 1
ATOM 1692 O O . LYS A 1 214 ? 46.842 -4.879 -2.924 1.00 51.56 214 LYS A O 1
ATOM 1697 N N . LYS A 1 215 ? 45.503 -5.386 -1.175 1.00 56.34 215 LYS A N 1
ATOM 1698 C CA . LYS A 1 215 ? 46.080 -4.454 -0.219 1.00 56.34 215 LYS A CA 1
ATOM 1699 C C . LYS A 1 215 ? 47.482 -4.994 0.043 1.00 56.34 215 LYS A C 1
ATOM 1701 O O . LYS A 1 215 ? 47.699 -5.833 0.910 1.00 56.34 215 LYS A O 1
ATOM 1706 N N . GLN A 1 216 ? 48.405 -4.622 -0.827 1.00 53.97 216 GLN A N 1
ATOM 1707 C CA . GLN A 1 216 ? 49.796 -4.972 -0.761 1.00 53.97 216 GLN A CA 1
ATOM 1708 C C . GLN A 1 216 ? 50.357 -3.974 0.243 1.00 53.97 216 GLN A C 1
ATOM 1710 O O . GLN A 1 216 ? 50.621 -2.826 -0.086 1.00 53.97 216 GLN A O 1
ATOM 1715 N N . GLY A 1 217 ? 50.432 -4.413 1.499 1.00 54.12 217 GLY A N 1
ATOM 1716 C CA . GLY A 1 217 ? 51.270 -3.786 2.513 1.00 54.12 217 GLY A CA 1
ATOM 1717 C C . GLY A 1 217 ? 50.654 -2.640 3.311 1.00 54.12 217 GLY A C 1
ATOM 1718 O O . GLY A 1 217 ? 51.213 -1.551 3.325 1.00 54.12 217 GLY A O 1
ATOM 1719 N N . GLU A 1 218 ? 49.628 -2.908 4.121 1.00 53.88 218 GLU A N 1
ATOM 1720 C CA . GLU A 1 218 ? 49.632 -2.299 5.459 1.00 53.88 218 GLU A CA 1
ATOM 1721 C C . GLU A 1 218 ? 50.595 -3.129 6.313 1.00 53.88 218 GLU A C 1
ATOM 1723 O O . GLU A 1 218 ? 50.254 -4.188 6.839 1.00 53.88 218 GLU A O 1
ATOM 1728 N N . ARG A 1 219 ? 51.859 -2.686 6.365 1.00 53.69 219 ARG A N 1
ATOM 1729 C CA . ARG A 1 219 ? 52.828 -3.177 7.349 1.00 53.69 219 ARG A CA 1
ATOM 1730 C C . ARG A 1 219 ? 52.246 -2.920 8.748 1.00 53.69 219 ARG A C 1
ATOM 1732 O O . ARG A 1 219 ? 51.782 -1.803 8.983 1.00 53.69 219 ARG A O 1
ATOM 1739 N N . PRO A 1 220 ? 52.312 -3.877 9.690 1.00 54.00 220 PRO A N 1
ATOM 1740 C CA . PRO A 1 220 ? 51.993 -3.616 11.086 1.00 54.00 220 PRO A CA 1
ATOM 1741 C C . PRO A 1 220 ? 53.098 -2.725 11.663 1.00 54.00 220 PRO A C 1
ATOM 1743 O O . PRO A 1 220 ? 54.116 -3.188 12.170 1.00 54.00 220 PRO A O 1
ATOM 1746 N N . GLY A 1 221 ? 52.923 -1.414 11.511 1.00 55.50 221 GLY A N 1
ATOM 1747 C CA . GLY A 1 221 ? 53.746 -0.402 12.145 1.00 55.50 221 GLY A CA 1
ATOM 1748 C C . GLY A 1 221 ? 53.427 -0.352 13.630 1.00 55.50 221 GLY A C 1
ATOM 1749 O O . GLY A 1 221 ? 52.561 0.394 14.072 1.00 55.50 221 GLY A O 1
ATOM 1750 N N . THR A 1 222 ? 54.156 -1.145 14.402 1.00 64.19 222 THR A N 1
ATOM 1751 C CA . THR A 1 222 ? 54.412 -0.909 15.819 1.00 64.19 222 THR A CA 1
ATOM 1752 C C . THR A 1 222 ? 54.816 0.552 16.051 1.00 64.19 222 THR A C 1
ATOM 1754 O O . THR A 1 222 ? 55.935 0.941 15.721 1.00 64.19 222 THR A O 1
ATOM 1757 N N . ARG A 1 223 ? 53.949 1.361 16.667 1.00 54.78 223 ARG A N 1
ATOM 1758 C CA . ARG A 1 223 ? 54.367 2.492 17.510 1.00 54.78 223 ARG A CA 1
ATOM 1759 C C . ARG A 1 223 ? 53.325 2.698 18.609 1.00 54.78 223 ARG A C 1
ATOM 1761 O O . ARG A 1 223 ? 52.218 3.140 18.358 1.00 54.78 223 ARG A O 1
ATOM 1768 N N . PHE A 1 224 ? 53.543 2.061 19.750 1.00 53.00 224 PHE A N 1
ATOM 1769 C CA . PHE A 1 224 ? 54.235 2.626 20.912 1.00 53.00 224 PHE A CA 1
ATOM 1770 C C . PHE A 1 224 ? 53.334 3.564 21.722 1.00 53.00 224 PHE A C 1
ATOM 1772 O O . PHE A 1 224 ? 52.967 4.655 21.300 1.00 53.00 224 PHE A O 1
ATOM 1779 N N . LYS A 1 225 ? 53.019 3.072 22.922 1.00 56.41 225 LYS A N 1
ATOM 1780 C CA . LYS A 1 225 ? 52.515 3.791 24.089 1.00 56.41 225 LYS A CA 1
ATOM 1781 C C . LYS A 1 225 ? 53.236 5.133 24.265 1.00 56.41 225 LYS A C 1
ATOM 1783 O O . LYS A 1 225 ? 54.461 5.139 2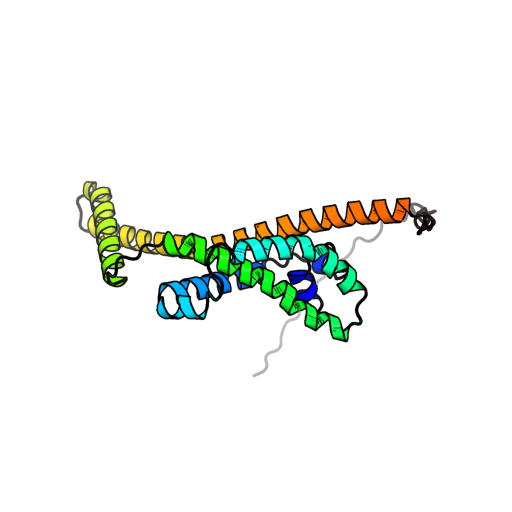4.249 1.00 56.41 225 LYS A O 1
ATOM 1788 N N . ALA A 1 226 ? 52.498 6.197 24.576 1.00 51.41 226 ALA A N 1
ATOM 1789 C CA . ALA A 1 226 ? 52.829 7.139 25.653 1.00 51.41 226 ALA A CA 1
ATOM 1790 C C . ALA A 1 226 ? 51.828 8.300 25.672 1.00 51.41 226 ALA A C 1
ATOM 1792 O O . ALA A 1 226 ? 51.740 9.055 24.710 1.00 51.41 226 ALA A O 1
ATOM 1793 N N . GLY A 1 227 ? 51.127 8.486 26.793 1.00 49.28 227 GLY A N 1
ATOM 1794 C CA . GLY A 1 227 ? 50.558 9.799 27.095 1.00 49.28 227 GLY A CA 1
ATOM 1795 C C . GLY A 1 227 ? 49.419 9.808 28.101 1.00 49.28 227 GLY A C 1
ATOM 1796 O O . GLY A 1 227 ? 48.329 10.274 27.803 1.00 49.28 227 GLY A O 1
ATOM 1797 N N . ILE A 1 228 ? 49.690 9.311 29.306 1.00 59.56 228 ILE A N 1
ATOM 1798 C CA . ILE A 1 228 ? 48.993 9.728 30.528 1.00 59.56 228 ILE A CA 1
ATOM 1799 C C . ILE A 1 228 ? 49.297 11.218 30.780 1.00 59.56 228 ILE A C 1
ATOM 1801 O O . ILE A 1 228 ? 50.452 11.616 30.624 1.00 59.56 228 ILE A O 1
ATOM 1805 N N . ARG A 1 229 ? 48.291 11.961 31.276 1.00 46.97 229 ARG A N 1
ATOM 1806 C CA . ARG A 1 229 ? 48.246 13.347 31.829 1.00 46.97 229 ARG A CA 1
ATOM 1807 C C . ARG A 1 229 ? 47.338 14.237 30.969 1.00 46.97 229 ARG A C 1
ATOM 1809 O O . ARG A 1 229 ? 47.531 14.319 29.773 1.00 46.97 229 ARG A O 1
ATOM 1816 N N . LYS A 1 230 ? 46.360 14.969 31.504 1.00 53.62 230 LYS A N 1
ATOM 1817 C CA . LYS A 1 230 ? 46.300 15.611 32.820 1.00 53.62 230 LYS A CA 1
ATOM 1818 C C . LYS A 1 230 ? 44.841 15.967 33.146 1.00 53.62 230 LYS A C 1
ATOM 1820 O O . LYS A 1 230 ? 44.173 16.627 32.359 1.00 53.62 230 LYS A O 1
ATOM 1825 N N . LEU A 1 231 ? 44.401 15.562 34.334 1.00 57.81 231 LEU A N 1
ATOM 1826 C CA . LEU A 1 231 ? 43.438 16.304 35.148 1.00 57.81 231 LEU A CA 1
ATOM 1827 C C . LEU A 1 231 ? 43.976 17.721 35.391 1.00 57.81 231 LEU A C 1
ATOM 1829 O O . LEU A 1 231 ? 45.145 17.835 35.749 1.00 57.81 231 LEU A O 1
ATOM 1833 N N . THR A 1 232 ? 43.124 18.734 35.206 1.00 49.62 232 THR A N 1
ATOM 1834 C CA . THR A 1 232 ? 43.097 20.091 35.813 1.00 49.62 232 THR A CA 1
ATOM 1835 C C . THR A 1 232 ? 42.142 20.899 34.926 1.00 49.62 232 THR A C 1
ATOM 1837 O O . THR A 1 232 ? 42.445 21.113 33.762 1.00 49.62 232 THR A O 1
ATOM 1840 N N . GLY A 1 233 ? 40.915 21.222 35.326 1.00 48.59 233 GLY A N 1
ATOM 1841 C CA . GLY A 1 233 ? 40.614 22.128 36.428 1.00 48.59 233 GLY A CA 1
ATOM 1842 C C . GLY A 1 233 ? 40.505 23.553 35.878 1.00 48.59 233 GLY A C 1
ATOM 1843 O O . GLY A 1 233 ? 41.530 24.188 35.655 1.00 48.59 233 GLY A O 1
ATOM 1844 N N . ARG A 1 234 ? 39.283 24.057 35.662 1.00 54.50 234 ARG A N 1
ATOM 1845 C CA . ARG A 1 234 ? 39.021 25.503 35.687 1.00 54.50 234 ARG A CA 1
ATOM 1846 C C . ARG A 1 234 ? 37.555 25.800 35.991 1.00 54.50 234 ARG A C 1
ATOM 1848 O O . ARG A 1 234 ? 36.692 25.826 35.125 1.00 54.50 234 ARG A O 1
ATOM 1855 N N . THR A 1 235 ? 37.324 25.997 37.279 1.00 53.00 235 THR A N 1
ATOM 1856 C CA . THR A 1 235 ? 36.335 26.909 37.849 1.00 53.00 235 THR A CA 1
ATOM 1857 C C . THR A 1 235 ? 36.471 28.316 37.254 1.00 53.00 235 THR A C 1
ATOM 1859 O O . THR A 1 235 ? 37.587 28.802 37.069 1.00 53.00 235 THR A O 1
ATOM 1862 N N . GLY A 1 236 ? 35.338 28.974 37.022 1.00 56.47 236 GLY A N 1
ATOM 1863 C CA . GLY A 1 236 ? 35.220 30.388 36.651 1.00 56.47 236 GLY A CA 1
ATOM 1864 C C . GLY A 1 236 ? 33.737 30.745 36.497 1.00 56.47 236 GLY A C 1
ATOM 1865 O O . GLY A 1 236 ? 33.192 30.537 35.425 1.00 56.47 236 GLY A O 1
ATOM 1866 N N . THR A 1 237 ? 32.959 30.881 37.575 1.00 49.94 237 THR A N 1
ATOM 1867 C CA . THR A 1 237 ? 32.598 32.145 38.261 1.00 49.94 237 THR A CA 1
ATOM 1868 C C . THR A 1 237 ? 32.317 33.357 37.369 1.00 49.94 237 THR A C 1
ATOM 1870 O O . THR A 1 237 ? 33.241 33.883 36.763 1.00 49.94 237 THR A O 1
ATOM 1873 N N . LYS A 1 238 ? 31.075 33.849 37.537 1.00 52.03 238 LYS A N 1
ATOM 1874 C CA . LYS A 1 238 ? 30.570 35.235 37.480 1.00 52.03 238 LYS A CA 1
ATOM 1875 C C . LYS A 1 238 ? 30.534 35.931 36.116 1.00 52.03 238 LYS A C 1
ATOM 1877 O O . LYS A 1 238 ? 31.576 36.262 35.581 1.00 52.03 238 LYS A O 1
ATOM 1882 N N . GLU A 1 239 ? 29.335 36.342 35.701 1.00 52.16 239 GLU A N 1
ATOM 1883 C CA . GLU A 1 239 ? 28.982 37.766 35.787 1.00 52.16 239 GLU A CA 1
ATOM 1884 C C . GLU A 1 239 ? 27.466 37.996 35.769 1.00 52.16 239 GLU A C 1
ATOM 1886 O O . GLU A 1 239 ? 26.730 37.379 35.004 1.00 52.16 239 GLU A O 1
ATOM 1891 N N . ASN A 1 240 ? 27.035 38.862 36.687 1.00 54.97 240 ASN A N 1
ATOM 1892 C CA . ASN A 1 240 ? 25.724 39.493 36.716 1.00 54.97 240 ASN A CA 1
ATOM 1893 C C . ASN A 1 240 ? 25.636 40.507 35.566 1.00 54.97 240 ASN A C 1
ATOM 1895 O O . ASN A 1 240 ? 26.624 41.176 35.272 1.00 54.97 240 ASN A O 1
ATOM 1899 N N . GLY A 1 241 ? 24.445 40.693 35.009 1.00 59.22 241 GLY A N 1
ATOM 1900 C CA . GLY A 1 241 ? 24.090 41.844 34.184 1.00 59.22 241 GLY A CA 1
ATOM 1901 C C . GLY A 1 241 ? 22.574 41.988 34.190 1.00 59.22 241 GLY A C 1
ATOM 1902 O O . GLY A 1 241 ? 21.888 41.006 33.924 1.00 59.22 241 GLY A O 1
ATOM 1903 N N . GLU A 1 242 ? 22.127 43.166 34.610 1.00 56.81 242 GLU A N 1
ATOM 1904 C CA . GLU A 1 242 ? 20.759 43.614 34.919 1.00 56.81 242 GLU A CA 1
ATOM 1905 C C . GLU A 1 242 ? 19.722 43.434 33.800 1.00 56.81 242 GLU A C 1
ATOM 1907 O O . GLU A 1 242 ? 20.097 43.466 32.605 1.00 56.81 242 GLU A O 1
#